Protein AF-A0A6J6PMR2-F1 (afdb_monomer)

Sequence (299 aa):
MRATLDLVSKADDPLLTWTEFPWPYLNFRRVSATRFIWKSFMLGQIYFGRTGPQYVLPKTWQWFAEDMREANPAAFLEETALPLTPDTPFADYVAANFDIAYAGPDYNIYLRHDQAAAVLFGDRGDPSTPSSAFGEATKWKVTAGGASLAIDSGTPVEDVLQLSTSLCTRISGTYLAQPGAAGSFLSFRFDNPATTTSHMRLNIVDSRAMSGSDTTVFESVPLSSAAADDAESEVTDLSPHNFAVVVGSVSAALVIDGEIRAAVRLDGESSVSLEVRNGGVVLSDLRIGPPPPNSGCGG

Radius of gyration: 21.26 Å; Cα contacts (8 Å, |Δi|>4): 708; chains: 1; bounding box: 51×33×66 Å

Solvent-accessible surface area (backbone atoms only — not comparable to full-atom values): 15829 Å² total; per-residue (Å²): 103,61,23,59,51,40,38,56,38,60,77,65,36,39,34,37,67,50,36,90,56,70,56,64,35,67,78,58,40,30,34,67,26,41,95,64,66,32,46,44,62,77,49,10,50,42,90,100,58,65,69,35,73,91,59,30,59,87,61,51,71,58,52,48,58,50,29,45,70,71,46,57,45,47,36,38,43,37,31,57,90,49,63,83,62,74,99,32,76,65,44,55,49,46,70,74,47,41,40,79,37,30,86,47,89,64,38,32,36,25,20,20,52,72,53,35,44,32,68,56,67,37,64,46,60,48,79,32,60,60,44,71,51,89,89,65,91,65,73,64,48,68,44,87,20,24,37,35,37,68,71,66,96,63,82,65,65,82,46,45,37,32,67,37,84,50,57,44,25,18,43,28,29,34,42,29,52,39,92,91,23,77,66,26,28,44,33,41,36,35,42,30,95,91,50,94,61,78,35,41,30,43,33,39,44,60,57,28,21,26,14,31,37,75,87,45,78,75,48,76,37,64,71,50,89,77,62,78,80,58,89,81,74,90,61,62,64,65,61,75,42,43,38,33,44,40,24,22,64,48,15,32,34,37,29,45,77,64,31,48,46,25,37,33,66,53,84,75,51,38,26,37,31,38,34,46,65,38,44,16,40,39,41,34,68,24,17,47,18,62,37,39,83,47,8,70,43,85,131

Secondary structure (DSSP, 8-state):
-HHHHTTT--TT-EEEEE-S-SHHHHHHT-EESSS--STHHHHTBPTTS-BSGGGSPTTHHHHHHHHHHHH--SEEEEETTSPPPSSSHHHHHHHHHEEEEEE-SSEEEEEEHHHHHHHHH----EE---EEPSSS--S-EEETTEEEE----S----EEEEEESSSSEEEEEEEEEPTT-TT-EEEEEEE-TT--S--EEEEEETTEEEEEESS-EEEEEESSGGGGS-TT------S-EEEEEEE-SSEEEEEETTE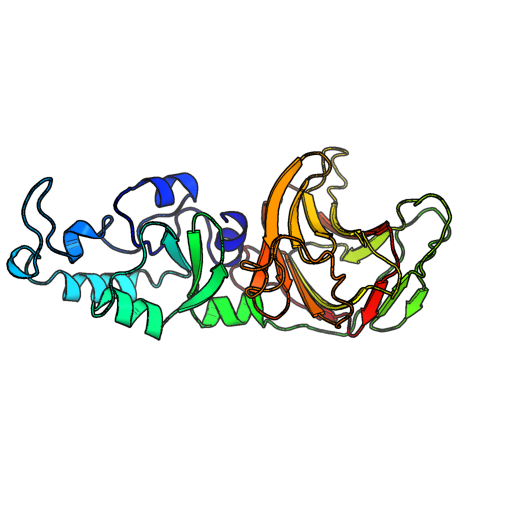EEEEEE-SS--EEEEEE-SS-EEEEEEEEEPPPTTSS---

pLDDT: mean 86.76, std 13.42, range [39.84, 98.5]

Mean predicted aligned error: 6.82 Å

Nearest PDB structures (foldseek):
  3d6e-assembly1_A  TM=6.086E-01  e=1.174E-06  Bacillus licheniformis
  5sv8-assembly1_A  TM=6.126E-01  e=4.859E-06  Vitis vinifera
  5dze-assembly1_A  TM=6.101E-01  e=2.011E-05  Vitis vinifera
  1u0a-assembly1_A  TM=5.807E-01  e=1.430E-05  Paenibacillus macerans
  1cpn-assembly1_A  TM=5.244E-01  e=2.903E-04  Paenibacillus macerans

Structure (mmCIF, N/CA/C/O backbone):
data_AF-A0A6J6PMR2-F1
#
_entry.id   AF-A0A6J6PMR2-F1
#
loop_
_atom_site.group_PDB
_atom_site.id
_atom_site.type_symbol
_atom_site.label_atom_id
_atom_site.label_alt_id
_atom_site.label_comp_id
_atom_site.label_asym_id
_atom_site.label_entity_id
_atom_site.label_seq_id
_atom_site.pdbx_PDB_ins_code
_atom_site.Cartn_x
_atom_site.Cartn_y
_atom_site.Cartn_z
_atom_site.occupancy
_atom_site.B_iso_or_equiv
_atom_site.auth_seq_id
_atom_site.auth_comp_id
_atom_site.auth_asym_id
_atom_site.auth_atom_id
_atom_site.pdbx_PDB_model_num
ATOM 1 N N . MET A 1 1 ? 1.054 7.623 3.025 1.00 86.62 1 MET A N 1
ATOM 2 C CA . MET A 1 1 ? -0.045 7.020 3.836 1.00 86.62 1 MET A CA 1
ATOM 3 C C . MET A 1 1 ? -1.376 6.809 3.105 1.00 86.62 1 MET A C 1
ATOM 5 O O . MET A 1 1 ? -1.718 5.664 2.855 1.00 86.62 1 MET A O 1
ATOM 9 N N . ARG A 1 2 ? -2.161 7.843 2.745 1.00 90.62 2 ARG A N 1
ATOM 10 C CA . ARG A 1 2 ? -3.502 7.633 2.138 1.00 90.62 2 ARG A CA 1
ATOM 11 C C . ARG A 1 2 ? -3.483 6.753 0.879 1.00 90.62 2 ARG A C 1
ATOM 13 O O . ARG A 1 2 ? -4.339 5.894 0.728 1.00 90.62 2 ARG A O 1
ATOM 20 N N . ALA A 1 3 ? -2.483 6.942 0.020 1.00 93.19 3 ALA A N 1
ATOM 21 C CA . ALA A 1 3 ? -2.276 6.121 -1.172 1.00 93.19 3 ALA A CA 1
ATOM 22 C C . ALA A 1 3 ? -2.178 4.615 -0.859 1.00 93.19 3 ALA A C 1
ATOM 24 O O . ALA A 1 3 ? -2.743 3.807 -1.588 1.00 93.19 3 ALA A O 1
ATOM 25 N N . THR A 1 4 ? -1.523 4.254 0.249 1.00 94.06 4 THR A N 1
ATOM 26 C CA . THR A 1 4 ? -1.419 2.873 0.737 1.00 94.06 4 THR A CA 1
ATOM 27 C C . THR A 1 4 ? -2.788 2.301 1.092 1.00 94.06 4 THR A C 1
ATOM 29 O O . THR A 1 4 ? -3.111 1.188 0.694 1.00 94.06 4 THR A O 1
ATOM 32 N N . LEU A 1 5 ? -3.620 3.070 1.801 1.00 94.88 5 LEU A N 1
ATOM 33 C CA . LEU A 1 5 ? -4.979 2.646 2.155 1.00 94.88 5 LEU A CA 1
ATOM 34 C C . LEU A 1 5 ? -5.868 2.496 0.914 1.00 94.88 5 LEU A C 1
ATOM 36 O O . LEU A 1 5 ? -6.682 1.575 0.855 1.00 94.88 5 LEU A O 1
ATOM 40 N N . ASP A 1 6 ? -5.700 3.380 -0.072 1.00 94.69 6 ASP A N 1
ATOM 41 C CA . ASP A 1 6 ? -6.460 3.370 -1.327 1.00 94.69 6 ASP A CA 1
ATOM 42 C C . ASP A 1 6 ? -6.155 2.124 -2.206 1.00 94.69 6 ASP A C 1
ATOM 44 O O . ASP A 1 6 ? -6.898 1.849 -3.141 1.00 94.69 6 ASP A O 1
ATOM 48 N N . LEU A 1 7 ? -5.113 1.329 -1.898 1.00 94.12 7 LEU A N 1
ATOM 49 C CA . LEU A 1 7 ? -4.825 0.052 -2.584 1.00 94.12 7 LEU A CA 1
ATOM 50 C C . LEU A 1 7 ? -5.682 -1.131 -2.113 1.00 94.12 7 LEU A C 1
ATOM 52 O O . LEU A 1 7 ? -5.758 -2.144 -2.807 1.00 94.12 7 LEU A O 1
ATOM 56 N N . VAL A 1 8 ? -6.272 -1.035 -0.921 1.00 94.81 8 VAL A N 1
ATOM 57 C CA . VAL A 1 8 ? -7.001 -2.142 -0.270 1.00 94.81 8 VAL A CA 1
ATOM 58 C C . VAL A 1 8 ? -8.431 -1.774 0.113 1.00 94.81 8 VAL A C 1
ATOM 60 O O . VAL A 1 8 ? -9.179 -2.614 0.607 1.00 94.81 8 VAL A O 1
ATOM 63 N N . SER A 1 9 ? -8.796 -0.503 -0.040 1.00 92.88 9 SER A N 1
ATOM 64 C CA . SER A 1 9 ? -10.070 0.055 0.404 1.00 92.88 9 SER A CA 1
ATOM 65 C C . SER A 1 9 ? -10.381 1.334 -0.362 1.00 92.88 9 SER A C 1
ATOM 67 O O . SER A 1 9 ? -9.476 2.019 -0.838 1.00 92.88 9 SER A O 1
ATOM 69 N N . LYS A 1 10 ? -11.657 1.698 -0.440 1.00 92.19 10 LYS A N 1
ATOM 70 C CA . LYS A 1 10 ? -12.124 2.948 -1.059 1.00 92.19 10 LYS A CA 1
ATOM 71 C C . LYS A 1 10 ? -12.525 3.977 -0.003 1.00 92.19 10 LYS A C 1
ATOM 73 O O . LYS A 1 10 ? -12.488 3.732 1.202 1.00 92.19 10 LYS A O 1
ATOM 78 N N . ALA A 1 11 ? -12.887 5.168 -0.475 1.00 91.12 11 ALA A N 1
ATOM 79 C CA . ALA A 1 11 ? -13.474 6.185 0.386 1.00 91.12 11 ALA A CA 1
ATOM 80 C C . ALA A 1 11 ? -14.711 5.631 1.107 1.00 91.12 11 ALA A C 1
ATOM 82 O O . ALA A 1 11 ? -15.485 4.879 0.517 1.00 91.12 11 ALA A O 1
ATOM 83 N N . ASP A 1 1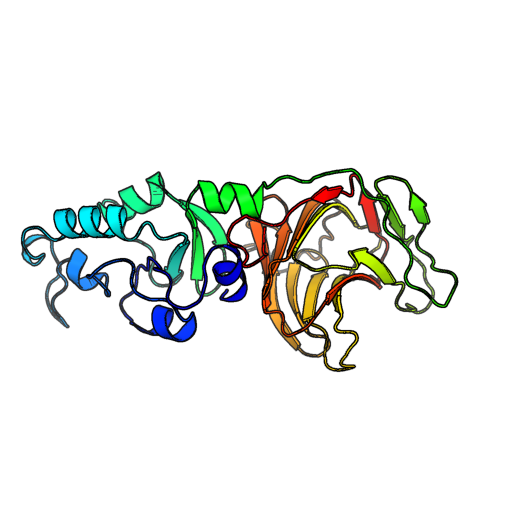2 ? -14.860 6.023 2.369 1.00 93.88 12 ASP A N 1
ATOM 84 C CA . ASP A 1 12 ? -15.953 5.626 3.263 1.00 93.88 12 ASP A CA 1
ATOM 85 C C . ASP A 1 12 ? -15.985 4.137 3.651 1.00 93.88 12 ASP A C 1
ATOM 87 O O . ASP A 1 12 ? -16.887 3.721 4.377 1.00 93.88 12 ASP A O 1
ATOM 91 N N . ASP A 1 13 ? -14.983 3.342 3.258 1.00 95.62 13 ASP A N 1
ATOM 92 C CA . ASP A 1 13 ? -14.818 1.993 3.800 1.00 95.62 13 ASP A CA 1
ATOM 93 C C . ASP A 1 13 ? -14.389 2.034 5.284 1.00 95.62 13 ASP A C 1
ATOM 95 O O . ASP A 1 13 ? -13.766 3.011 5.736 1.00 95.62 13 ASP A O 1
ATOM 99 N N . PRO A 1 14 ? -14.679 0.963 6.049 1.00 96.94 14 PRO A N 1
ATOM 100 C CA . PRO A 1 14 ? -14.255 0.836 7.437 1.00 96.94 14 PRO A CA 1
ATOM 101 C C . PRO A 1 14 ? -12.731 0.844 7.603 1.00 96.94 14 PRO A C 1
ATOM 103 O O . PRO A 1 14 ? -12.014 0.045 6.996 1.00 96.94 14 PRO A O 1
ATOM 106 N N . LEU A 1 15 ? -12.245 1.698 8.501 1.00 97.12 15 LEU A N 1
ATOM 107 C CA . LEU A 1 15 ? -10.868 1.721 8.987 1.00 97.12 15 LEU A CA 1
ATOM 108 C C . LEU A 1 15 ? -10.859 1.423 10.486 1.00 97.12 15 LEU A C 1
ATOM 110 O O . LEU A 1 15 ? -11.600 2.040 11.256 1.00 97.12 15 LEU A O 1
ATOM 114 N N . LEU A 1 16 ? -10.009 0.488 10.908 1.00 97.25 16 LEU A N 1
ATOM 115 C CA . LEU A 1 16 ? -9.716 0.298 12.322 1.00 97.25 16 LEU A CA 1
ATOM 116 C C . LEU A 1 16 ? -8.609 1.272 12.729 1.00 97.25 16 LEU A C 1
ATOM 118 O O . LEU A 1 16 ? -7.610 1.405 12.028 1.00 97.25 16 LEU A O 1
ATOM 122 N N . THR A 1 17 ? -8.756 1.949 13.864 1.00 95.25 17 THR A N 1
ATOM 123 C CA . THR A 1 17 ? -7.729 2.872 14.367 1.00 95.25 17 THR A CA 1
ATOM 124 C C . THR A 1 17 ? -7.572 2.732 15.869 1.00 95.25 17 THR A C 1
ATOM 126 O O . THR A 1 17 ? -8.571 2.557 16.568 1.00 95.25 17 THR A O 1
ATOM 129 N N . TRP A 1 18 ? -6.359 2.927 16.374 1.00 93.69 18 TRP A N 1
ATOM 130 C CA . TRP A 1 18 ? -6.100 3.090 17.802 1.00 93.69 18 TRP A CA 1
ATOM 131 C C . TRP A 1 18 ? -5.705 4.542 18.067 1.00 93.69 18 TRP A C 1
ATOM 133 O O . TRP A 1 18 ? -4.575 4.943 17.814 1.00 93.69 18 TRP A O 1
ATOM 143 N N . THR A 1 19 ? -6.662 5.364 18.499 1.00 89.44 19 THR A N 1
ATOM 144 C CA . THR A 1 19 ? -6.479 6.823 18.564 1.00 89.44 19 THR A CA 1
ATOM 145 C C . THR A 1 19 ? -7.320 7.465 19.670 1.00 89.44 19 THR A C 1
ATOM 147 O O . THR A 1 19 ? -8.300 6.882 20.136 1.00 89.44 19 THR A O 1
ATOM 150 N N . GLU A 1 20 ? -6.940 8.677 20.081 1.00 88.56 20 GLU A N 1
ATOM 151 C CA . GLU A 1 20 ? -7.751 9.582 20.919 1.00 88.56 20 GLU A CA 1
ATOM 152 C C . GLU A 1 20 ? -8.408 10.703 20.095 1.00 88.56 20 GLU A C 1
ATOM 154 O O . GLU A 1 20 ? -9.095 11.565 20.642 1.00 88.56 20 GLU A O 1
ATOM 159 N N . PHE A 1 21 ? -8.195 10.724 18.776 1.00 88.56 21 PHE A N 1
ATOM 160 C CA . PHE A 1 21 ? -8.636 11.811 17.911 1.00 88.56 21 PHE A CA 1
ATOM 161 C C . PHE A 1 21 ? -9.449 11.286 16.726 1.00 88.56 21 PHE A C 1
ATOM 163 O O . PHE A 1 21 ? -9.109 10.261 16.147 1.00 88.56 21 PHE A O 1
ATOM 170 N N . PRO A 1 22 ? -10.501 11.997 16.285 1.00 86.69 22 PRO A N 1
ATOM 171 C CA . PRO A 1 22 ? -11.289 11.574 15.127 1.00 86.69 22 PRO A CA 1
ATOM 172 C C . PRO A 1 22 ? -10.615 11.901 13.780 1.00 86.69 22 PRO A C 1
ATOM 174 O O . PRO A 1 22 ? -11.101 11.480 12.731 1.00 86.69 22 PRO A O 1
ATOM 177 N N . TRP A 1 23 ? -9.519 12.668 13.784 1.00 89.75 23 TRP A N 1
ATOM 178 C CA . TRP A 1 23 ? -8.871 13.186 12.574 1.00 89.75 23 TRP A CA 1
ATOM 179 C C . TRP A 1 23 ? -8.423 12.123 11.568 1.00 89.75 23 TRP A C 1
ATOM 181 O O . TRP A 1 23 ? -8.587 12.394 10.379 1.00 89.75 23 TRP A O 1
ATOM 191 N N . PRO A 1 24 ? -7.927 10.930 11.961 1.00 90.88 24 PRO A N 1
ATOM 192 C CA . PRO A 1 24 ? -7.551 9.905 10.991 1.00 90.88 24 PRO A CA 1
ATOM 193 C C . PRO A 1 24 ? -8.682 9.563 10.011 1.00 90.88 24 PRO A C 1
ATOM 195 O O . PRO A 1 24 ? -8.459 9.517 8.803 1.00 90.88 24 PRO A O 1
ATOM 198 N N . TYR A 1 25 ? -9.920 9.437 10.491 1.00 92.31 25 TYR A N 1
ATOM 199 C CA . TYR A 1 25 ? -11.081 9.152 9.642 1.00 92.31 25 TYR A CA 1
ATOM 200 C C . TYR A 1 25 ? -11.329 10.248 8.599 1.00 92.31 25 TYR A C 1
ATOM 202 O O . TYR A 1 25 ? -11.552 9.965 7.422 1.00 92.31 25 TYR A O 1
ATOM 210 N N . LEU A 1 26 ? -11.216 11.513 9.007 1.00 91.06 26 LEU A N 1
ATOM 211 C CA . LEU A 1 26 ? -11.418 12.662 8.123 1.00 91.06 26 LEU A CA 1
ATOM 212 C C . LEU A 1 26 ? -10.261 12.822 7.126 1.00 91.06 26 LEU A C 1
ATOM 214 O O . LEU A 1 26 ? -10.488 12.978 5.925 1.00 91.06 26 LEU A O 1
ATOM 218 N N . ASN A 1 27 ? -9.022 12.728 7.611 1.00 91.62 27 ASN A N 1
ATOM 219 C CA . ASN A 1 27 ? -7.807 12.909 6.818 1.00 91.62 27 ASN A CA 1
ATOM 220 C C . ASN A 1 27 ? -7.665 11.822 5.747 1.00 91.62 27 ASN A C 1
ATOM 222 O O . ASN A 1 27 ? -7.293 12.103 4.602 1.00 91.62 27 ASN A O 1
ATOM 226 N N . PHE A 1 28 ? -8.008 10.582 6.099 1.00 92.50 28 PHE A N 1
ATOM 227 C CA . PHE A 1 28 ? -7.888 9.434 5.207 1.00 92.50 28 PHE A CA 1
ATOM 228 C C . PHE A 1 28 ? -9.191 9.084 4.484 1.00 92.50 28 PHE A C 1
ATOM 230 O O . PHE A 1 28 ? -9.186 8.184 3.650 1.00 92.50 28 PHE A O 1
ATOM 237 N N . ARG A 1 29 ? -10.279 9.835 4.716 1.00 94.25 29 ARG A N 1
ATOM 238 C CA . ARG A 1 29 ? -11.615 9.603 4.136 1.00 94.25 29 ARG A CA 1
ATOM 239 C C . ARG A 1 29 ? -12.089 8.165 4.345 1.00 94.25 29 ARG A C 1
ATOM 241 O O . ARG A 1 29 ? -12.301 7.420 3.386 1.00 94.25 29 ARG A O 1
ATOM 248 N N . ARG A 1 30 ? -12.177 7.774 5.610 1.00 95.44 30 ARG A N 1
ATOM 249 C CA . ARG A 1 30 ? -12.651 6.463 6.060 1.00 95.44 30 ARG A CA 1
ATOM 250 C C . ARG A 1 30 ? -13.700 6.638 7.147 1.00 95.44 30 ARG A C 1
ATOM 252 O O . ARG A 1 30 ? -13.744 7.680 7.798 1.00 95.44 30 ARG A O 1
ATOM 259 N N . VAL A 1 31 ? -14.512 5.609 7.362 1.00 95.62 31 VAL A N 1
ATOM 260 C CA . VAL A 1 31 ? -15.431 5.541 8.507 1.00 95.62 31 VAL A CA 1
ATOM 261 C C . VAL A 1 31 ? -14.861 4.622 9.578 1.00 95.62 31 VAL A C 1
ATOM 263 O O . VAL A 1 31 ? -13.997 3.791 9.297 1.00 95.62 31 VAL A O 1
ATOM 266 N N . SER A 1 32 ? -15.322 4.765 10.818 1.00 95.94 32 SER A N 1
ATOM 267 C CA . SER A 1 32 ? -14.862 3.873 11.878 1.00 95.94 32 SER A CA 1
ATOM 268 C C . SER A 1 32 ? -15.396 2.462 11.685 1.00 95.94 32 SER A C 1
ATOM 270 O O . SER A 1 32 ? -16.589 2.268 11.465 1.00 95.94 32 SER A O 1
ATOM 272 N N . ALA A 1 33 ? -14.505 1.478 11.803 1.00 97.19 33 ALA A N 1
ATOM 273 C CA . ALA A 1 33 ? -14.872 0.066 11.799 1.00 97.19 33 ALA A CA 1
ATOM 274 C C . ALA A 1 33 ? -15.592 -0.382 13.078 1.00 97.19 33 ALA A C 1
ATOM 276 O O . ALA A 1 33 ? -16.089 -1.501 13.141 1.00 97.19 33 ALA A O 1
ATOM 277 N N . THR A 1 34 ? -15.643 0.463 14.107 1.00 95.62 34 THR A N 1
ATOM 278 C CA . THR A 1 34 ? -16.330 0.167 15.362 1.00 95.62 34 THR A CA 1
ATOM 279 C C . THR A 1 34 ? -17.048 1.398 15.889 1.00 95.62 34 THR A C 1
ATOM 281 O O . THR A 1 34 ? -16.689 2.537 15.602 1.00 95.62 34 THR A O 1
ATOM 284 N N . ARG A 1 35 ? -18.056 1.189 16.733 1.00 94.25 35 ARG A N 1
ATOM 285 C CA . ARG A 1 35 ? -18.679 2.276 17.496 1.00 94.25 35 ARG A CA 1
ATOM 286 C C . ARG A 1 35 ? -17.707 2.979 18.458 1.00 94.25 35 ARG A C 1
ATOM 288 O O . ARG A 1 35 ? -17.990 4.091 18.898 1.00 94.25 35 ARG A O 1
ATOM 295 N N . PHE A 1 36 ? -16.579 2.353 18.804 1.00 93.50 36 PHE A N 1
ATOM 296 C CA . PHE A 1 36 ? -15.569 2.910 19.709 1.00 93.50 36 PHE A CA 1
ATOM 297 C C . PHE A 1 36 ? -14.526 3.731 18.948 1.00 93.50 36 PHE A C 1
ATOM 299 O O . PHE A 1 36 ? -13.388 3.312 18.764 1.00 93.50 36 PHE A O 1
ATOM 306 N N . ILE A 1 37 ? -14.913 4.934 18.524 1.00 89.81 37 ILE A N 1
ATOM 307 C CA . ILE A 1 37 ? -14.047 5.820 17.727 1.00 89.81 37 ILE A CA 1
ATOM 308 C C . ILE A 1 37 ? -12.787 6.306 18.468 1.00 89.81 37 ILE A C 1
ATOM 310 O O . ILE A 1 37 ? -11.856 6.782 17.822 1.00 89.81 37 ILE A O 1
ATOM 314 N N . TRP A 1 38 ? -12.761 6.188 19.801 1.00 89.69 38 TRP A N 1
ATOM 315 C CA . TRP A 1 38 ? -11.627 6.534 20.661 1.00 89.69 38 TRP A CA 1
ATOM 316 C C . TRP A 1 38 ? -11.258 5.369 21.576 1.00 89.69 38 TRP A C 1
ATOM 318 O O . TRP A 1 38 ? -12.131 4.744 22.190 1.00 89.69 38 TRP A O 1
ATOM 328 N N . LYS A 1 39 ? -9.954 5.122 21.734 1.00 90.50 39 LYS A N 1
ATOM 329 C CA . LYS A 1 39 ? -9.440 4.039 22.586 1.00 90.50 39 LYS A CA 1
ATOM 330 C C . LYS A 1 39 ? -9.826 4.208 24.059 1.00 90.50 39 LYS A C 1
ATOM 332 O O . LYS A 1 39 ? -9.990 3.219 24.774 1.00 90.50 39 LYS A O 1
ATOM 337 N N . SER A 1 40 ? -10.037 5.442 24.514 1.00 90.19 40 SER A N 1
ATOM 338 C CA . SER A 1 40 ? -10.460 5.774 25.879 1.00 90.19 40 SER A CA 1
ATOM 339 C C . SER A 1 40 ? -11.751 5.064 26.309 1.00 90.19 40 SER A C 1
ATOM 341 O O . SER A 1 40 ? -11.845 4.642 27.465 1.00 90.19 40 SER A O 1
ATOM 343 N N . PHE A 1 41 ? -12.701 4.822 25.394 1.00 90.25 41 PHE A N 1
ATOM 344 C CA . PHE A 1 41 ? -13.912 4.035 25.684 1.00 90.25 41 PHE A CA 1
ATOM 345 C C . PHE A 1 41 ? -13.607 2.574 26.026 1.00 90.25 41 PHE A C 1
ATOM 347 O O . PHE A 1 41 ? -14.307 1.954 26.829 1.00 90.25 41 PHE A O 1
ATOM 354 N N . MET A 1 42 ? -12.559 2.028 25.415 1.00 92.50 42 MET A N 1
ATOM 355 C CA . MET A 1 42 ? -12.154 0.633 25.561 1.00 92.50 42 MET A CA 1
ATOM 356 C C . MET A 1 42 ? -11.224 0.430 26.760 1.00 92.50 42 MET A C 1
ATOM 358 O O . MET A 1 42 ? -11.223 -0.637 27.367 1.00 92.50 42 MET A O 1
ATOM 362 N N . LEU A 1 43 ? -10.487 1.474 27.149 1.00 91.94 43 LEU A N 1
ATOM 363 C CA . LEU A 1 43 ? -9.595 1.475 28.311 1.00 91.94 43 LEU A CA 1
ATOM 364 C C . LEU A 1 43 ? -10.258 1.981 29.607 1.00 91.94 43 LEU A C 1
ATOM 366 O O . LEU A 1 43 ? -9.654 1.898 30.677 1.00 91.94 43 LEU A O 1
ATOM 370 N N . GLY A 1 44 ? -11.478 2.522 29.531 1.00 92.00 44 GLY A N 1
ATOM 371 C CA . GLY A 1 44 ? -12.172 3.082 30.693 1.00 92.00 44 GLY A CA 1
ATOM 372 C C . GLY A 1 44 ? -11.469 4.333 31.218 1.00 92.00 44 GLY A C 1
ATOM 373 O O . GLY A 1 44 ? -11.244 4.471 32.420 1.00 92.00 44 GLY A O 1
ATOM 374 N N . GLN A 1 45 ? -11.052 5.220 30.315 1.00 91.06 45 GLN A N 1
ATOM 375 C CA . GLN A 1 45 ? -10.435 6.489 30.689 1.00 91.06 45 GLN A CA 1
ATOM 376 C C . GLN A 1 45 ? -11.514 7.536 30.959 1.00 91.06 45 GLN A C 1
ATOM 378 O O . GLN A 1 45 ? -12.339 7.839 30.098 1.00 91.06 45 GLN A O 1
ATOM 383 N N . ILE A 1 46 ? -11.495 8.121 32.155 1.00 86.19 46 ILE A N 1
ATOM 384 C CA . ILE A 1 46 ? -12.312 9.292 32.476 1.00 86.19 46 ILE A CA 1
ATOM 385 C C . ILE A 1 46 ? -11.544 10.538 32.032 1.00 86.19 46 ILE A C 1
ATOM 387 O O . ILE A 1 46 ? -10.364 10.680 32.351 1.00 86.19 46 ILE A O 1
ATOM 391 N N . TYR A 1 47 ? -12.209 11.464 31.338 1.00 79.88 47 TYR A N 1
ATOM 392 C CA . TYR A 1 47 ? -11.600 12.728 30.917 1.00 79.88 47 TYR A CA 1
ATOM 393 C C . TYR A 1 47 ? -11.005 13.488 32.118 1.00 79.88 47 TYR A C 1
ATOM 395 O O . TYR A 1 47 ? -11.721 13.790 33.073 1.00 79.88 47 TYR A O 1
ATOM 403 N N . PHE A 1 48 ? -9.689 13.744 32.085 1.00 80.25 48 PHE A N 1
ATOM 404 C CA . PHE A 1 48 ? -8.884 14.276 33.204 1.00 80.25 48 PHE A CA 1
ATOM 405 C C . PHE A 1 48 ? -9.006 13.509 34.538 1.00 80.25 48 PHE A C 1
ATOM 407 O O . PHE A 1 48 ? -8.710 14.048 35.605 1.00 80.25 48 PHE A O 1
ATOM 414 N N . GLY A 1 49 ? -9.452 12.256 34.498 1.00 87.75 49 GLY A N 1
ATOM 415 C CA . GLY A 1 49 ? -9.765 11.454 35.671 1.00 87.75 49 GLY A CA 1
ATOM 416 C C . GLY A 1 49 ? -8.930 10.183 35.779 1.00 87.75 49 GLY A C 1
ATOM 417 O O . GLY A 1 49 ? -7.795 10.094 35.317 1.00 87.75 49 GLY A O 1
ATOM 418 N N . ARG A 1 50 ? -9.506 9.188 36.459 1.00 89.44 50 ARG A N 1
ATOM 419 C CA . ARG A 1 50 ? -8.897 7.865 36.619 1.00 89.44 50 ARG A CA 1
ATOM 420 C C . ARG A 1 50 ? -9.120 7.015 35.368 1.00 89.44 50 ARG A C 1
ATOM 422 O O . ARG A 1 50 ? -10.123 7.170 34.678 1.00 89.44 50 ARG A O 1
ATOM 429 N N . THR A 1 51 ? -8.220 6.062 35.169 1.00 90.25 51 THR A N 1
ATOM 430 C CA . THR A 1 51 ? -8.296 5.037 34.124 1.00 90.25 51 THR A CA 1
ATOM 431 C C . THR A 1 51 ? -8.361 3.664 34.772 1.00 90.25 51 THR A C 1
ATOM 433 O O . THR A 1 51 ? -7.723 3.441 35.804 1.00 90.25 51 THR A O 1
ATOM 436 N N . GLY A 1 52 ? -9.130 2.746 34.193 1.00 89.12 52 GLY A N 1
ATOM 437 C CA . GLY A 1 52 ? -9.149 1.360 34.642 1.00 89.12 52 GLY A CA 1
ATOM 438 C C . GLY A 1 52 ? -10.345 0.559 34.129 1.00 89.12 52 GLY A C 1
ATOM 439 O O . GLY A 1 52 ? -11.370 1.136 33.756 1.00 89.12 52 GLY A O 1
ATOM 440 N N . PRO A 1 53 ? -10.249 -0.782 34.165 1.00 90.25 53 PRO A N 1
ATOM 441 C CA . PRO A 1 53 ? -11.267 -1.682 33.623 1.00 90.25 53 PRO A CA 1
ATOM 442 C C . PRO A 1 53 ? -12.638 -1.521 34.290 1.00 90.25 53 PRO A C 1
ATOM 444 O O . PRO A 1 53 ? -13.660 -1.754 33.656 1.00 90.25 53 PRO A O 1
ATOM 447 N N . GLN A 1 54 ? -12.688 -1.065 35.545 1.00 93.12 54 GLN A N 1
ATOM 448 C CA . GLN A 1 54 ? -13.935 -0.785 36.260 1.00 93.12 54 GLN A CA 1
ATOM 449 C C . GLN A 1 54 ? -14.760 0.363 35.655 1.00 93.12 54 GLN A C 1
ATOM 451 O O . GLN A 1 54 ? -15.933 0.504 35.991 1.00 93.12 54 GLN A O 1
ATOM 456 N N . TYR A 1 55 ? -14.156 1.193 34.798 1.00 93.50 55 TYR A N 1
ATOM 457 C CA . TYR A 1 55 ? -14.835 2.285 34.098 1.00 93.50 55 TYR A CA 1
ATOM 458 C C . TYR A 1 55 ? -15.177 1.933 32.643 1.00 93.50 55 TYR A C 1
ATOM 460 O O . TYR A 1 55 ? -15.762 2.754 31.938 1.00 93.50 55 TYR A O 1
ATOM 468 N N . VAL A 1 56 ? -14.828 0.730 32.179 1.00 93.19 56 VAL A N 1
ATOM 469 C CA . VAL A 1 56 ? -15.243 0.234 30.864 1.00 93.19 56 VAL A CA 1
ATOM 470 C C . VAL A 1 56 ? -16.711 -0.173 30.946 1.00 93.19 56 VAL A C 1
ATOM 472 O O . VAL A 1 56 ? -17.114 -0.906 31.852 1.00 93.19 56 VAL A O 1
ATOM 475 N N . LEU A 1 57 ? -17.526 0.297 29.998 1.00 92.56 57 LEU A N 1
ATOM 476 C CA . LEU A 1 57 ? -18.938 -0.074 29.958 1.00 92.56 57 LEU A CA 1
ATOM 477 C C . LEU A 1 57 ? -19.100 -1.602 29.832 1.00 92.56 57 LEU A C 1
ATOM 479 O O . LEU A 1 57 ? -18.342 -2.259 29.108 1.00 92.56 57 LEU A O 1
ATOM 483 N N . PRO A 1 58 ? -20.101 -2.202 30.503 1.00 94.94 58 PRO A N 1
ATOM 484 C CA . PRO A 1 58 ? -20.401 -3.612 30.314 1.00 94.94 58 PRO A CA 1
ATOM 485 C C . PRO A 1 58 ? -20.611 -3.930 28.830 1.00 94.94 58 PRO A C 1
ATOM 487 O O . PRO A 1 58 ? -21.264 -3.169 28.120 1.00 94.94 58 PRO A O 1
ATOM 490 N N . LYS A 1 59 ? -20.102 -5.085 28.384 1.00 96.00 59 LYS A N 1
ATOM 491 C CA . LYS A 1 59 ? -20.183 -5.584 26.997 1.00 96.00 59 LYS A CA 1
ATOM 492 C C . LYS A 1 59 ? -19.355 -4.832 25.946 1.00 96.00 59 LYS A C 1
ATOM 494 O O . LYS A 1 59 ? -19.408 -5.243 24.793 1.00 96.00 59 LYS A O 1
ATOM 499 N N . THR A 1 60 ? -18.531 -3.838 26.297 1.00 95.81 60 THR A N 1
ATOM 500 C CA . THR A 1 60 ? -17.657 -3.136 25.328 1.00 95.81 60 THR A CA 1
ATOM 501 C C . THR A 1 60 ? -16.870 -4.095 24.430 1.00 95.81 60 THR A C 1
ATOM 503 O O . THR A 1 60 ? -16.944 -4.001 23.210 1.00 95.81 60 THR A O 1
ATOM 506 N N . TRP A 1 61 ? -16.184 -5.078 25.016 1.00 95.31 61 TRP A N 1
ATOM 507 C CA . TRP A 1 61 ? -15.383 -6.044 24.256 1.00 95.31 61 TRP A CA 1
ATOM 508 C C . TRP A 1 61 ? -16.220 -7.012 23.413 1.00 95.31 61 TRP A C 1
ATOM 510 O O . TRP A 1 61 ? -15.797 -7.407 22.331 1.00 95.31 61 TRP A O 1
ATOM 520 N N . GLN A 1 62 ? -17.429 -7.351 23.872 1.00 96.81 62 GLN A N 1
ATOM 521 C CA . GLN A 1 62 ? -18.377 -8.136 23.082 1.00 96.81 62 GLN A CA 1
ATOM 522 C C . GLN A 1 62 ? -18.819 -7.348 21.841 1.00 96.81 62 GLN A C 1
ATOM 524 O O . GLN A 1 62 ? -18.778 -7.880 20.736 1.00 96.81 62 GLN A O 1
ATOM 529 N N . TRP A 1 63 ? -19.202 -6.081 22.016 1.00 97.69 63 TRP A N 1
ATOM 530 C CA . TRP A 1 63 ? -19.601 -5.211 20.909 1.00 97.69 63 TRP A CA 1
ATOM 531 C C . TRP A 1 63 ? -18.452 -4.940 19.946 1.00 97.69 63 TRP A C 1
ATOM 533 O O . TRP A 1 63 ? -18.674 -4.925 18.745 1.00 97.69 63 TRP A O 1
ATOM 543 N N . PHE A 1 64 ? -17.222 -4.803 20.441 1.00 97.25 64 PHE A N 1
ATOM 544 C CA . PHE A 1 64 ? -16.047 -4.690 19.579 1.00 97.25 64 PHE A CA 1
ATOM 545 C C . PHE A 1 64 ? -15.894 -5.927 18.684 1.00 97.25 64 PHE A C 1
ATOM 547 O O . PHE A 1 64 ? -15.751 -5.798 17.473 1.00 97.25 64 PHE A O 1
ATOM 554 N N . ALA A 1 65 ? -15.998 -7.130 19.253 1.00 97.31 65 ALA A N 1
ATOM 555 C CA . ALA A 1 65 ? -15.920 -8.370 18.482 1.00 97.31 65 ALA A CA 1
ATOM 556 C C . ALA A 1 65 ? -17.108 -8.566 17.514 1.00 97.31 65 ALA A C 1
ATOM 558 O O . ALA A 1 65 ? -16.976 -9.250 16.499 1.00 97.31 65 ALA A O 1
ATOM 559 N N . GLU A 1 66 ? -18.287 -8.019 17.821 1.00 98.06 66 GLU A N 1
ATOM 560 C CA . GLU A 1 66 ? -19.425 -7.947 16.893 1.00 98.06 66 GLU A CA 1
ATOM 561 C C . GLU A 1 66 ? -19.128 -6.993 15.730 1.00 98.06 66 GLU A C 1
ATOM 563 O O . GLU A 1 66 ? -19.190 -7.421 14.579 1.00 98.06 66 GLU A O 1
ATOM 568 N N . ASP A 1 67 ? -18.707 -5.763 16.034 1.00 98.31 67 ASP A N 1
ATOM 569 C CA . ASP A 1 67 ? -18.361 -4.740 15.046 1.00 98.31 67 ASP A CA 1
ATOM 570 C C . ASP A 1 67 ? -17.244 -5.228 14.104 1.00 98.31 67 ASP A C 1
ATOM 572 O O . ASP A 1 67 ? -17.347 -5.061 12.895 1.00 98.31 67 ASP A O 1
ATOM 576 N N . MET A 1 68 ? -16.201 -5.898 14.614 1.00 97.75 68 MET A N 1
ATOM 577 C CA . MET A 1 68 ? -15.107 -6.425 13.783 1.00 97.75 68 MET A CA 1
ATOM 578 C C . MET A 1 68 ? -15.551 -7.523 12.814 1.00 97.75 68 MET A C 1
ATOM 580 O O . MET A 1 68 ? -15.092 -7.553 11.672 1.00 97.75 68 MET A O 1
ATOM 584 N N . ARG A 1 69 ? -16.469 -8.403 13.236 1.00 96.81 69 ARG A N 1
ATOM 585 C CA . ARG A 1 69 ? -17.033 -9.438 12.353 1.00 96.81 69 ARG A CA 1
ATOM 586 C C . ARG A 1 69 ? -17.912 -8.846 11.257 1.00 96.81 69 ARG A C 1
ATOM 588 O O . ARG A 1 69 ? -17.971 -9.413 10.172 1.00 96.81 69 ARG A O 1
ATOM 595 N N . GLU A 1 70 ? -18.607 -7.752 11.551 1.00 96.94 70 GLU A N 1
ATOM 596 C CA . GLU A 1 70 ? -19.495 -7.083 10.601 1.00 96.94 70 GLU A CA 1
ATOM 597 C C . GLU A 1 70 ? -18.724 -6.171 9.640 1.00 96.94 70 GLU A C 1
ATOM 599 O O . GLU A 1 70 ? -18.870 -6.286 8.426 1.00 96.94 70 GLU A O 1
ATOM 604 N N . ALA A 1 71 ? -17.877 -5.291 10.175 1.00 97.12 71 ALA A N 1
ATOM 605 C CA . ALA A 1 71 ? -17.152 -4.294 9.400 1.00 97.12 71 ALA A CA 1
ATOM 606 C C . ALA A 1 71 ? -15.991 -4.890 8.596 1.00 97.12 71 ALA A C 1
ATOM 608 O O . ALA A 1 71 ? -15.670 -4.362 7.534 1.00 97.12 71 ALA A O 1
ATOM 609 N N . ASN A 1 72 ? -15.356 -5.955 9.106 1.00 96.25 72 ASN A N 1
ATOM 610 C CA . ASN A 1 72 ? -14.214 -6.640 8.494 1.00 96.25 72 ASN A CA 1
ATOM 611 C C . ASN A 1 72 ? -13.206 -5.664 7.835 1.00 96.25 72 ASN A C 1
ATOM 613 O O . ASN A 1 72 ? -13.023 -5.694 6.611 1.00 96.25 72 ASN A O 1
ATOM 617 N N . PRO A 1 73 ? -12.582 -4.754 8.610 1.00 97.25 73 PRO A N 1
ATOM 618 C CA . PRO A 1 73 ? -11.744 -3.699 8.051 1.00 97.25 73 PRO A CA 1
ATOM 619 C C . PRO A 1 73 ? -10.532 -4.276 7.312 1.00 97.25 73 PRO A C 1
ATOM 621 O O . PRO A 1 73 ? -9.911 -5.242 7.757 1.00 97.25 73 PRO A O 1
ATOM 624 N N . ALA A 1 74 ? -10.192 -3.671 6.173 1.00 97.38 74 ALA A N 1
ATOM 625 C CA . ALA A 1 74 ? -9.042 -4.073 5.360 1.00 97.38 74 ALA A CA 1
ATOM 626 C C . ALA A 1 74 ? -7.704 -3.595 5.947 1.00 97.38 74 ALA A C 1
ATOM 628 O O . ALA A 1 74 ? -6.658 -4.181 5.668 1.00 97.38 74 ALA A O 1
ATOM 629 N N . ALA A 1 75 ? -7.742 -2.530 6.751 1.00 97.38 75 ALA A N 1
ATOM 630 C CA . ALA A 1 75 ? -6.563 -1.900 7.317 1.00 97.38 75 ALA A CA 1
ATOM 631 C C . ALA A 1 75 ? -6.785 -1.468 8.770 1.00 97.38 75 ALA A C 1
ATOM 633 O O . ALA A 1 75 ? -7.895 -1.098 9.174 1.00 97.38 75 ALA A O 1
ATOM 634 N N . PHE A 1 76 ? -5.689 -1.478 9.518 1.00 97.44 76 PHE A N 1
ATOM 635 C CA . PHE A 1 76 ? -5.555 -0.898 10.841 1.00 97.44 76 PHE A CA 1
ATOM 636 C C . PHE A 1 76 ? -4.487 0.199 10.802 1.00 97.44 76 PHE A C 1
ATOM 638 O O . PHE A 1 76 ? -3.410 0.019 10.233 1.00 97.44 76 PHE A O 1
ATOM 645 N N . LEU A 1 77 ? -4.807 1.346 11.393 1.00 95.75 77 LEU A N 1
ATOM 646 C CA . LEU A 1 77 ? -3.898 2.472 11.527 1.00 95.75 77 LEU A CA 1
ATOM 647 C C . LEU A 1 77 ? -3.511 2.662 12.997 1.00 95.75 77 LEU A C 1
ATOM 649 O O . LEU A 1 77 ? -4.367 2.923 13.851 1.00 95.75 77 LEU A O 1
ATOM 653 N N . GLU A 1 78 ? -2.215 2.579 13.264 1.00 94.25 78 GLU A N 1
ATOM 654 C CA . GLU A 1 78 ? -1.614 2.848 14.566 1.00 94.25 78 GLU A CA 1
ATOM 655 C C . GLU A 1 78 ? -0.800 4.135 14.480 1.00 94.25 78 GLU A C 1
ATOM 657 O O . GLU A 1 78 ? 0.037 4.283 13.594 1.00 94.25 78 GLU A O 1
ATOM 662 N N . GLU A 1 79 ? -1.041 5.073 15.388 1.00 92.12 79 GLU A N 1
ATOM 663 C CA . GLU A 1 79 ? -0.210 6.267 15.514 1.00 92.12 79 GLU A CA 1
ATOM 664 C C . GLU A 1 79 ? 1.082 5.909 16.251 1.00 92.12 79 GLU A C 1
ATOM 666 O O . GLU A 1 79 ? 1.035 5.392 17.368 1.00 92.12 79 GLU A O 1
ATOM 671 N N . THR A 1 80 ? 2.237 6.212 15.658 1.00 90.75 80 THR A N 1
ATOM 672 C CA . THR A 1 80 ? 3.553 5.841 16.204 1.00 90.75 80 THR A CA 1
ATOM 673 C C . THR A 1 80 ? 3.772 6.429 17.603 1.00 90.75 80 THR A C 1
ATOM 675 O O . THR A 1 80 ? 4.349 5.788 18.479 1.00 90.75 80 THR A O 1
ATOM 678 N N . ALA A 1 81 ? 3.250 7.636 17.851 1.00 90.19 81 ALA A N 1
ATOM 679 C CA . ALA A 1 81 ? 3.321 8.306 19.150 1.00 90.19 81 ALA A CA 1
ATOM 680 C C . ALA A 1 81 ? 2.336 7.750 20.200 1.00 90.19 81 ALA A C 1
ATOM 682 O O . ALA A 1 81 ? 2.487 8.021 21.394 1.00 90.19 81 ALA A O 1
ATOM 683 N N . LEU A 1 82 ? 1.322 6.988 19.781 1.00 88.12 82 LEU A N 1
ATOM 684 C CA . LEU A 1 82 ? 0.290 6.412 20.644 1.00 88.12 82 LEU A CA 1
ATOM 685 C C . LEU A 1 82 ? 0.143 4.912 20.363 1.00 88.12 82 LEU A C 1
ATOM 687 O O . LEU A 1 82 ? -0.922 4.485 19.908 1.00 88.12 82 LEU A O 1
ATOM 691 N N . PRO A 1 83 ? 1.169 4.107 20.685 1.00 90.88 83 PRO A N 1
ATOM 692 C CA . PRO A 1 83 ? 1.168 2.692 20.362 1.00 90.88 83 PRO A CA 1
ATOM 693 C C . PRO A 1 83 ? -0.001 1.954 21.015 1.00 90.88 83 PRO A C 1
ATOM 695 O O . PRO A 1 83 ? -0.573 2.363 22.045 1.00 90.88 83 PRO A O 1
ATOM 698 N N . LEU A 1 84 ? -0.353 0.836 20.391 1.00 92.94 84 LEU A N 1
ATOM 699 C CA . LEU A 1 84 ? -1.351 -0.088 20.886 1.00 92.94 84 LEU A CA 1
ATOM 700 C C . LEU A 1 84 ? -1.025 -0.534 22.319 1.00 92.94 84 LEU A C 1
ATOM 702 O O . LEU A 1 84 ? 0.113 -0.853 22.657 1.00 92.94 84 LEU A O 1
ATOM 706 N N . THR A 1 85 ? -2.034 -0.537 23.194 1.00 91.62 85 THR A N 1
ATOM 707 C CA . THR A 1 85 ? -1.848 -1.010 24.571 1.00 91.62 85 THR A CA 1
ATOM 708 C C . THR A 1 85 ? -1.830 -2.542 24.588 1.00 91.62 85 THR A C 1
ATOM 710 O O . THR A 1 85 ? -2.833 -3.143 24.182 1.00 91.62 85 THR A O 1
ATOM 713 N N . PRO A 1 86 ? -0.730 -3.171 25.049 1.00 92.38 86 PRO A N 1
ATOM 714 C CA . PRO A 1 86 ? -0.617 -4.625 25.098 1.00 92.38 86 PRO A CA 1
ATOM 715 C C . PRO A 1 86 ? -1.617 -5.227 26.090 1.00 92.38 86 PRO A C 1
ATOM 717 O O . PRO A 1 86 ? -2.215 -4.512 26.897 1.00 92.38 86 PRO A O 1
ATOM 720 N N . ASP A 1 87 ? -1.795 -6.546 26.021 1.00 90.25 87 ASP A N 1
ATOM 721 C CA . ASP A 1 87 ? -2.675 -7.317 26.911 1.00 90.25 87 ASP A CA 1
ATOM 722 C C . ASP A 1 87 ? -4.142 -6.841 26.898 1.00 90.25 87 ASP A C 1
ATOM 724 O O . ASP A 1 87 ? -4.864 -6.916 27.897 1.00 90.25 87 ASP A O 1
ATOM 728 N N . THR A 1 88 ? -4.601 -6.332 25.750 1.00 92.06 88 THR A N 1
ATOM 729 C CA . THR A 1 88 ? -6.000 -5.957 25.519 1.00 92.06 88 THR A CA 1
ATOM 730 C C . THR A 1 88 ? -6.616 -6.825 24.422 1.00 92.06 88 THR A C 1
ATOM 732 O O . THR A 1 88 ? -5.924 -7.166 23.464 1.00 92.06 88 THR A O 1
ATOM 735 N N . PRO A 1 89 ? -7.938 -7.093 24.456 1.00 94.25 89 PRO A N 1
ATOM 736 C CA . PRO A 1 89 ? -8.595 -7.814 23.363 1.00 94.25 89 PRO A CA 1
ATOM 737 C C . PRO A 1 89 ? -8.482 -7.113 21.997 1.00 94.25 89 PRO A C 1
ATOM 739 O O . PRO A 1 89 ? -8.625 -7.758 20.962 1.00 94.25 89 PRO A O 1
ATOM 742 N N . PHE A 1 90 ? -8.229 -5.798 21.973 1.00 96.06 90 PHE A N 1
ATOM 743 C CA . PHE A 1 90 ? -7.922 -5.075 20.737 1.00 96.06 90 PHE A CA 1
ATOM 744 C C . PHE A 1 90 ? -6.554 -5.495 20.192 1.00 96.06 90 PHE A C 1
ATOM 746 O O . PHE A 1 90 ? -6.439 -5.792 19.006 1.00 96.06 90 PHE A O 1
ATOM 753 N N . ALA A 1 91 ? -5.531 -5.535 21.052 1.00 96.06 91 ALA A N 1
ATOM 754 C CA . ALA A 1 91 ? -4.189 -5.953 20.665 1.00 96.06 91 ALA A CA 1
ATOM 755 C C . ALA A 1 91 ? -4.158 -7.402 20.178 1.00 96.06 91 ALA A C 1
ATOM 757 O O . ALA A 1 91 ? -3.586 -7.671 19.122 1.00 96.06 91 ALA A O 1
ATOM 758 N N . ASP A 1 92 ? -4.861 -8.297 20.876 1.00 97.31 92 ASP A N 1
ATOM 759 C CA . ASP A 1 92 ? -5.016 -9.693 20.458 1.00 97.31 92 ASP A CA 1
ATOM 760 C C . ASP A 1 92 ? -5.673 -9.792 19.075 1.00 97.31 92 ASP A C 1
ATOM 762 O O . ASP A 1 92 ? -5.239 -10.569 18.225 1.00 97.31 92 ASP A O 1
ATOM 766 N N . TYR A 1 93 ? -6.703 -8.975 18.818 1.00 97.56 93 TYR A N 1
ATOM 767 C CA . TYR A 1 93 ? -7.369 -8.943 17.519 1.00 97.56 93 TYR A CA 1
ATOM 768 C C . TYR A 1 93 ? -6.439 -8.450 16.407 1.00 97.56 93 TYR A C 1
ATOM 770 O O . TYR A 1 93 ? -6.394 -9.069 15.346 1.00 97.56 93 TYR A O 1
ATOM 778 N N . VAL A 1 94 ? -5.689 -7.367 16.628 1.00 97.62 94 VAL A N 1
ATOM 779 C CA . VAL A 1 94 ? -4.742 -6.849 15.627 1.00 97.62 94 VAL A CA 1
ATOM 780 C C . VAL A 1 94 ? -3.672 -7.894 15.314 1.00 97.62 94 VAL A C 1
ATOM 782 O O . VAL A 1 94 ? -3.492 -8.235 14.147 1.00 97.62 94 VAL A O 1
ATOM 785 N N . ALA A 1 95 ? -3.036 -8.462 16.342 1.00 97.06 95 ALA A N 1
ATOM 786 C CA . ALA A 1 95 ? -1.976 -9.458 16.185 1.00 97.06 95 ALA A CA 1
ATOM 787 C C . ALA A 1 95 ? -2.443 -10.739 15.473 1.00 97.06 95 ALA A C 1
ATOM 789 O O . ALA A 1 95 ? -1.651 -11.396 14.805 1.00 97.06 95 ALA A O 1
ATOM 790 N N . ALA A 1 96 ? -3.720 -11.102 15.613 1.00 97.81 96 ALA A N 1
ATOM 791 C CA . ALA A 1 96 ? -4.286 -12.295 14.990 1.00 97.81 96 ALA A CA 1
ATOM 792 C C . ALA A 1 96 ? -4.792 -12.090 13.552 1.00 97.81 96 ALA A C 1
ATOM 794 O O . ALA A 1 96 ? -5.160 -13.077 12.914 1.00 97.81 96 ALA A O 1
ATOM 795 N N . ASN A 1 97 ? -4.911 -10.844 13.073 1.00 98.38 97 ASN A N 1
ATOM 796 C CA . ASN A 1 97 ? -5.596 -10.556 11.806 1.00 98.38 97 ASN A CA 1
ATOM 797 C C . ASN A 1 97 ? -4.821 -9.649 10.841 1.00 98.38 97 ASN A C 1
ATOM 799 O O . ASN A 1 97 ? -5.212 -9.572 9.673 1.00 98.38 97 ASN A O 1
ATOM 803 N N . PHE A 1 98 ? -3.779 -8.947 11.293 1.00 98.50 98 PHE A N 1
ATOM 804 C CA . PHE A 1 98 ? -3.087 -7.943 10.492 1.00 98.50 98 PHE A CA 1
ATOM 805 C C . PHE A 1 98 ? -1.569 -8.114 10.512 1.00 98.50 98 PHE A C 1
ATOM 807 O O . PHE A 1 98 ? -0.982 -8.435 11.542 1.00 98.50 98 PHE A O 1
ATOM 814 N N . ASP A 1 99 ? -0.944 -7.783 9.384 1.00 97.19 99 ASP A N 1
ATOM 815 C CA . ASP A 1 99 ? 0.504 -7.654 9.237 1.00 97.19 99 ASP A CA 1
ATOM 816 C C . ASP A 1 99 ? 0.872 -6.189 9.024 1.00 97.19 99 ASP A C 1
ATOM 818 O O . ASP A 1 99 ? 0.147 -5.443 8.355 1.00 97.19 99 ASP A O 1
ATOM 822 N N . ILE A 1 100 ? 2.019 -5.767 9.555 1.00 95.06 100 ILE A N 1
ATOM 823 C CA . ILE A 1 100 ? 2.558 -4.448 9.230 1.00 95.06 100 ILE A CA 1
ATOM 824 C C . ILE A 1 100 ? 2.933 -4.414 7.744 1.00 95.06 100 ILE A C 1
ATOM 826 O O . ILE A 1 100 ? 3.678 -5.259 7.257 1.00 95.06 100 ILE A O 1
ATOM 830 N N . ALA A 1 101 ? 2.392 -3.443 7.012 1.00 95.81 101 ALA A N 1
ATOM 831 C CA . ALA A 1 101 ? 2.681 -3.262 5.591 1.00 95.81 101 ALA A CA 1
ATOM 832 C C . ALA A 1 101 ? 3.527 -2.017 5.325 1.00 95.81 101 ALA A C 1
ATOM 834 O O . ALA A 1 101 ? 4.221 -1.953 4.315 1.00 95.81 101 ALA A O 1
ATOM 835 N N . TYR A 1 102 ? 3.443 -1.017 6.202 1.00 94.00 102 TYR A N 1
ATOM 836 C CA . TYR A 1 102 ? 4.180 0.234 6.093 1.00 94.00 102 TYR A CA 1
ATOM 837 C C . TYR A 1 102 ? 4.476 0.780 7.493 1.00 94.00 102 TYR A C 1
ATOM 839 O O . TYR A 1 102 ? 3.547 1.023 8.267 1.00 94.00 102 TYR A O 1
ATOM 847 N N . ALA A 1 103 ? 5.757 0.994 7.787 1.00 91.00 103 ALA A N 1
ATOM 848 C CA . ALA A 1 103 ? 6.230 1.642 9.006 1.00 91.00 103 ALA A CA 1
ATOM 849 C C . ALA A 1 103 ? 6.599 3.099 8.693 1.00 91.00 103 ALA A C 1
ATOM 851 O O . ALA A 1 103 ? 7.619 3.367 8.052 1.00 91.00 103 ALA A O 1
ATOM 852 N N . GLY A 1 104 ? 5.733 4.031 9.088 1.00 86.69 104 GLY A N 1
ATOM 853 C CA . GLY A 1 104 ? 5.903 5.459 8.838 1.00 86.69 104 GLY A CA 1
ATOM 854 C C . GLY A 1 104 ? 6.311 6.244 10.083 1.00 86.69 104 GLY A C 1
ATOM 855 O O . GLY A 1 104 ? 6.186 5.749 11.204 1.00 86.69 104 GLY A O 1
ATOM 856 N N . PRO A 1 105 ? 6.757 7.500 9.909 1.00 84.06 105 PRO A N 1
ATOM 857 C CA . PRO A 1 105 ? 7.162 8.347 11.028 1.00 84.06 105 PRO A CA 1
ATOM 858 C C . PRO A 1 105 ? 5.992 8.654 11.975 1.00 84.06 105 PRO A C 1
ATOM 860 O O . PRO A 1 105 ? 6.143 8.530 13.188 1.00 84.06 105 PRO A O 1
ATOM 863 N N . ASP A 1 106 ? 4.820 8.992 11.428 1.00 87.50 106 ASP A N 1
ATOM 864 C CA . ASP A 1 106 ? 3.647 9.365 12.233 1.00 87.50 106 ASP A CA 1
ATOM 865 C C . ASP A 1 106 ? 2.684 8.193 12.468 1.00 87.50 106 ASP A C 1
ATOM 867 O O . ASP A 1 106 ? 2.008 8.135 13.496 1.00 87.50 106 ASP A O 1
ATOM 871 N N . TYR A 1 107 ? 2.603 7.264 11.511 1.00 90.69 107 TYR A N 1
ATOM 872 C CA . TYR A 1 107 ? 1.686 6.131 11.568 1.00 90.69 107 TYR A CA 1
ATOM 873 C C . TYR A 1 107 ? 2.290 4.865 10.970 1.00 90.69 107 TYR A C 1
ATOM 875 O O . TYR A 1 107 ? 2.888 4.892 9.890 1.00 90.69 107 TYR A O 1
ATOM 883 N N . ASN A 1 108 ? 1.980 3.744 11.610 1.00 94.12 108 ASN A N 1
ATOM 884 C CA . ASN A 1 108 ? 2.105 2.414 11.041 1.00 94.12 108 ASN A CA 1
ATOM 885 C C . ASN A 1 108 ? 0.781 2.022 10.377 1.00 94.12 108 ASN A C 1
ATOM 887 O O . ASN A 1 108 ? -0.304 2.210 10.938 1.00 94.12 108 ASN A O 1
ATOM 891 N N . ILE A 1 109 ? 0.869 1.455 9.175 1.00 95.94 109 ILE A N 1
ATOM 892 C CA . ILE A 1 109 ? -0.278 0.872 8.479 1.00 95.94 109 ILE A CA 1
ATOM 893 C C . ILE A 1 109 ? -0.124 -0.637 8.509 1.00 95.94 109 ILE A C 1
ATOM 895 O O . ILE A 1 109 ? 0.820 -1.198 7.946 1.00 95.94 109 ILE A O 1
ATOM 899 N N . TYR A 1 110 ? -1.110 -1.276 9.118 1.00 97.88 110 TYR A N 1
ATOM 900 C CA . TYR A 1 110 ? -1.270 -2.712 9.106 1.00 97.88 110 TYR A CA 1
ATOM 901 C C . TYR A 1 110 ? -2.381 -3.079 8.128 1.00 97.88 110 TYR A C 1
ATOM 903 O O . TYR A 1 110 ? -3.428 -2.428 8.078 1.00 97.88 110 TYR A O 1
ATOM 911 N N . LEU A 1 111 ? -2.163 -4.125 7.342 1.00 98.19 111 LEU A N 1
ATOM 912 C CA . LEU A 1 111 ? -3.141 -4.661 6.403 1.00 98.19 111 LEU A CA 1
ATOM 913 C C . LEU A 1 111 ? -3.626 -6.011 6.908 1.00 98.19 111 LEU A C 1
ATOM 915 O O . LEU A 1 111 ? -2.845 -6.781 7.460 1.00 98.19 111 LEU A O 1
ATOM 919 N N . ARG A 1 112 ? -4.915 -6.304 6.718 1.00 98.06 112 ARG A N 1
ATOM 920 C CA . ARG A 1 112 ? -5.455 -7.629 7.043 1.00 98.06 112 ARG A CA 1
ATOM 921 C C . ARG A 1 112 ? -4.682 -8.691 6.253 1.00 98.06 112 ARG A C 1
ATOM 923 O O . ARG A 1 112 ? -4.330 -8.419 5.108 1.00 98.06 112 ARG A O 1
ATOM 930 N N . HIS A 1 113 ? -4.419 -9.868 6.820 1.00 97.56 113 HIS A N 1
ATOM 931 C CA . HIS A 1 113 ? -3.499 -10.865 6.235 1.00 97.56 113 HIS A CA 1
ATOM 932 C C . HIS A 1 113 ? -3.714 -11.153 4.736 1.00 97.56 113 HIS A C 1
ATOM 934 O O . HIS A 1 113 ? -2.761 -11.220 3.964 1.00 97.56 113 HIS A O 1
ATOM 940 N N . ASP A 1 114 ? -4.965 -11.282 4.288 1.00 96.31 114 ASP A N 1
ATOM 941 C CA . ASP A 1 114 ? -5.313 -11.480 2.873 1.00 96.31 114 ASP A CA 1
ATOM 942 C C . ASP A 1 114 ? -4.945 -10.268 1.999 1.00 96.31 114 ASP A C 1
ATOM 944 O O . ASP A 1 114 ? -4.439 -10.423 0.887 1.00 96.31 114 ASP A O 1
ATOM 948 N N . GLN A 1 115 ? -5.167 -9.056 2.509 1.00 96.56 115 GLN A N 1
ATOM 949 C CA . GLN A 1 115 ? -4.818 -7.805 1.838 1.00 96.56 115 GLN A CA 1
ATOM 950 C C . GLN A 1 115 ? -3.301 -7.588 1.819 1.00 96.56 115 GLN A C 1
ATOM 952 O O . GLN A 1 115 ? -2.751 -7.211 0.785 1.00 96.56 115 GLN A O 1
ATOM 957 N N . ALA A 1 116 ? -2.617 -7.875 2.929 1.00 97.06 116 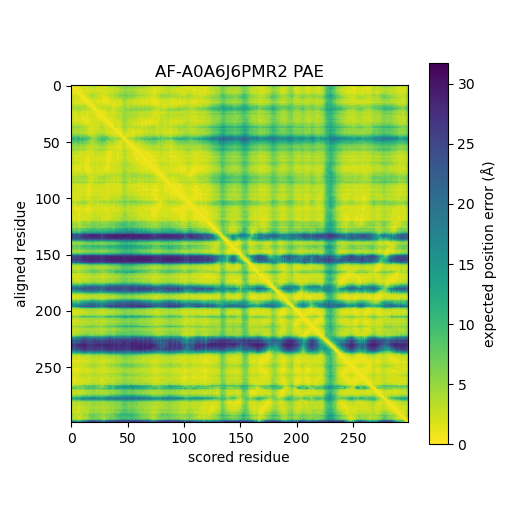ALA A N 1
ATOM 958 C CA . ALA A 1 116 ? -1.162 -7.834 3.024 1.00 97.06 116 ALA A CA 1
ATOM 959 C C . ALA A 1 116 ? -0.529 -8.801 2.015 1.00 97.06 116 ALA A C 1
ATOM 961 O O . ALA A 1 116 ? 0.305 -8.391 1.211 1.00 97.06 116 ALA A O 1
ATOM 962 N N . ALA A 1 117 ? -0.996 -10.052 1.974 1.00 96.38 117 ALA A N 1
ATOM 963 C CA . ALA A 1 117 ? -0.534 -11.043 1.010 1.00 96.38 117 ALA A CA 1
ATOM 964 C C . ALA A 1 117 ? -0.728 -10.574 -0.440 1.00 96.38 117 ALA A C 1
ATOM 966 O O . ALA A 1 117 ? 0.196 -10.680 -1.243 1.00 96.38 117 ALA A O 1
ATOM 967 N N . ALA A 1 118 ? -1.887 -9.996 -0.770 1.00 95.25 118 ALA A N 1
ATOM 968 C CA . ALA A 1 118 ? -2.168 -9.498 -2.115 1.00 95.25 118 ALA A CA 1
ATOM 969 C C . ALA A 1 118 ? -1.290 -8.295 -2.513 1.00 95.25 118 ALA A C 1
ATOM 971 O O . ALA A 1 118 ? -0.823 -8.223 -3.649 1.00 95.25 118 ALA A O 1
ATOM 972 N N . VAL A 1 119 ? -1.047 -7.350 -1.601 1.00 96.19 119 VAL A N 1
ATOM 973 C CA . VAL A 1 119 ? -0.260 -6.138 -1.891 1.00 96.19 119 VAL A CA 1
ATOM 974 C C . VAL A 1 119 ? 1.242 -6.421 -1.864 1.00 96.19 119 VAL A C 1
ATOM 976 O O . VAL A 1 119 ? 1.959 -6.040 -2.789 1.00 96.19 119 VAL A O 1
ATOM 979 N N . LEU A 1 120 ? 1.734 -7.106 -0.835 1.00 96.44 120 LEU A N 1
ATOM 980 C CA . LEU A 1 120 ? 3.166 -7.309 -0.606 1.00 96.44 120 LEU A CA 1
ATOM 981 C C . LEU A 1 120 ? 3.704 -8.461 -1.463 1.00 96.44 120 LEU A C 1
ATOM 983 O O . LEU A 1 120 ? 4.745 -8.323 -2.108 1.00 96.44 120 LEU A O 1
ATOM 987 N N . PHE A 1 121 ? 2.943 -9.552 -1.573 1.00 94.75 121 PHE A N 1
ATOM 988 C CA . PHE A 1 121 ? 3.383 -10.819 -2.175 1.00 94.75 121 PHE A CA 1
ATOM 989 C C . PHE A 1 121 ? 2.477 -11.319 -3.310 1.00 94.75 121 PHE A C 1
ATOM 991 O O . PHE A 1 121 ? 2.559 -12.486 -3.687 1.00 94.75 121 PHE A O 1
ATOM 998 N N . GLY A 1 122 ? 1.617 -10.450 -3.853 1.00 90.62 122 GLY A N 1
ATOM 999 C CA . GLY A 1 122 ? 0.647 -10.807 -4.886 1.00 90.62 122 GLY A CA 1
ATOM 1000 C C . GLY A 1 122 ? 1.267 -11.399 -6.152 1.00 90.62 122 GLY A C 1
ATOM 1001 O O . GLY A 1 122 ? 2.476 -11.292 -6.387 1.00 90.62 122 GLY A O 1
ATOM 1002 N N . ASP A 1 123 ? 0.406 -12.001 -6.977 1.00 92.06 123 ASP A N 1
ATOM 1003 C CA . ASP A 1 123 ? 0.799 -12.690 -8.205 1.00 92.06 123 ASP A CA 1
ATOM 1004 C C . ASP A 1 123 ? 1.685 -11.803 -9.085 1.00 92.06 123 ASP A C 1
ATOM 1006 O O . ASP A 1 123 ? 1.288 -10.734 -9.547 1.00 92.06 123 ASP A O 1
ATOM 1010 N N . ARG A 1 124 ? 2.917 -12.265 -9.299 1.00 91.75 124 ARG A N 1
ATOM 1011 C CA . ARG A 1 124 ? 3.923 -11.562 -10.093 1.00 91.75 124 ARG A CA 1
ATOM 1012 C C . ARG A 1 124 ? 3.591 -11.600 -11.582 1.00 91.75 124 ARG A C 1
ATOM 1014 O O . ARG A 1 124 ? 4.122 -10.771 -12.315 1.00 91.75 124 ARG A O 1
ATOM 1021 N N . GLY A 1 125 ? 2.743 -12.537 -12.003 1.00 92.00 125 GLY A N 1
ATOM 1022 C CA . GLY A 1 125 ? 2.368 -12.755 -13.387 1.00 92.00 125 GLY A CA 1
ATOM 1023 C C . GLY A 1 125 ? 3.512 -13.280 -14.249 1.00 92.00 125 GLY A C 1
ATOM 1024 O O . GLY A 1 125 ? 4.445 -13.957 -13.785 1.00 92.00 125 GLY A O 1
ATOM 1025 N N . ASP A 1 126 ? 3.415 -12.961 -15.534 1.00 92.38 126 ASP A N 1
ATOM 1026 C CA . ASP A 1 126 ? 4.259 -13.526 -16.574 1.00 92.38 126 ASP A CA 1
ATOM 1027 C C . ASP A 1 126 ? 5.562 -12.735 -16.750 1.00 92.38 126 ASP A C 1
ATOM 1029 O O . ASP A 1 126 ? 5.602 -11.522 -16.509 1.00 92.38 126 ASP A O 1
ATOM 1033 N N . PRO A 1 127 ? 6.649 -13.394 -17.199 1.00 92.00 127 PRO A N 1
ATOM 1034 C CA . PRO A 1 127 ? 7.864 -12.705 -17.612 1.00 92.00 127 PRO A CA 1
ATOM 1035 C C . PRO A 1 127 ? 7.560 -11.605 -18.630 1.00 92.00 127 PRO A C 1
ATOM 1037 O O . PRO A 1 127 ? 6.930 -11.844 -19.660 1.00 92.00 127 PRO A O 1
ATOM 1040 N N . SER A 1 128 ? 8.054 -10.403 -18.357 1.00 88.38 128 SER A N 1
ATOM 1041 C CA . SER A 1 128 ? 7.870 -9.240 -19.220 1.00 88.38 128 SER A CA 1
ATOM 1042 C C . SER A 1 128 ? 9.186 -8.842 -19.877 1.00 88.38 128 SER A C 1
ATOM 1044 O O . SER A 1 128 ? 10.271 -9.019 -19.320 1.00 88.38 128 SER A O 1
ATOM 1046 N N . THR A 1 129 ? 9.095 -8.305 -21.089 1.00 86.62 129 THR A N 1
ATOM 1047 C CA . THR A 1 129 ? 10.220 -7.635 -21.744 1.00 86.62 129 THR A CA 1
ATOM 1048 C C . THR A 1 129 ? 9.841 -6.164 -21.852 1.00 86.62 129 THR A C 1
ATOM 1050 O O . THR A 1 129 ? 8.938 -5.856 -22.632 1.00 86.62 129 THR A O 1
ATOM 1053 N N . PRO A 1 130 ? 10.443 -5.272 -21.048 1.00 83.00 130 PRO A N 1
ATOM 1054 C CA . PRO A 1 130 ? 10.104 -3.856 -21.095 1.00 83.00 130 PRO A CA 1
ATOM 1055 C C . PRO A 1 130 ? 10.499 -3.268 -22.453 1.00 83.00 130 PRO A C 1
ATOM 1057 O O . PRO A 1 130 ? 11.385 -3.786 -23.131 1.00 83.00 130 PRO A O 1
ATOM 1060 N N . SER A 1 131 ? 9.859 -2.180 -22.864 1.00 81.81 131 SER A N 1
ATOM 1061 C CA . SER A 1 131 ? 10.201 -1.500 -24.117 1.00 81.81 131 SER A CA 1
ATOM 1062 C C . SER A 1 131 ? 10.915 -0.188 -23.829 1.00 81.81 131 SER A C 1
ATOM 1064 O O . SER A 1 131 ? 10.551 0.529 -22.904 1.00 81.81 131 SER A O 1
ATOM 1066 N N . SER A 1 132 ? 11.901 0.175 -24.639 1.00 69.69 132 SER A N 1
ATOM 1067 C CA . SER A 1 132 ? 12.464 1.526 -24.610 1.00 69.69 132 SER A CA 1
ATOM 1068 C C . SER A 1 132 ? 11.414 2.548 -25.053 1.00 69.69 132 SER A C 1
ATOM 1070 O O . SER A 1 132 ? 10.755 2.321 -26.071 1.00 69.69 132 SER A O 1
ATOM 1072 N N . ALA A 1 133 ? 11.246 3.655 -24.325 1.00 59.44 133 ALA A N 1
ATOM 1073 C CA . ALA A 1 133 ? 10.315 4.702 -24.746 1.00 59.44 133 ALA A CA 1
ATOM 1074 C C . ALA A 1 133 ? 10.804 5.376 -26.053 1.00 59.44 133 ALA A C 1
ATOM 1076 O O . ALA A 1 133 ? 12.001 5.442 -26.326 1.00 59.44 133 ALA A O 1
ATOM 1077 N N . PHE A 1 134 ? 9.870 5.808 -26.904 1.00 46.34 134 PHE A N 1
ATOM 1078 C CA . PHE A 1 134 ? 10.115 6.277 -28.278 1.00 46.34 134 PHE A CA 1
ATOM 1079 C C . PHE A 1 134 ? 10.976 7.556 -28.372 1.00 46.34 134 PHE A C 1
ATOM 1081 O O . PHE A 1 134 ? 10.719 8.513 -27.649 1.00 46.34 134 PHE A O 1
ATOM 1088 N N . GLY A 1 135 ? 11.878 7.633 -29.367 1.00 46.25 135 GLY A N 1
ATOM 1089 C CA . GLY A 1 135 ? 12.376 8.908 -29.926 1.00 46.25 135 GLY A CA 1
ATOM 1090 C C . GLY A 1 135 ? 13.881 9.000 -30.199 1.00 46.25 135 GLY A C 1
ATOM 1091 O O . GLY A 1 135 ? 14.270 9.577 -31.211 1.00 46.25 135 GLY A O 1
ATOM 1092 N N . GLU A 1 136 ? 14.719 8.378 -29.368 1.00 50.06 136 GLU A N 1
ATOM 1093 C CA . GLU A 1 136 ? 16.180 8.320 -29.533 1.00 50.06 136 GLU A CA 1
ATOM 1094 C C . GLU A 1 136 ? 16.707 6.918 -29.184 1.00 50.06 136 GLU A C 1
ATOM 1096 O O . GLU A 1 136 ? 15.994 6.096 -28.605 1.00 50.06 136 GLU A O 1
ATOM 1101 N N . ALA A 1 137 ? 17.942 6.599 -29.586 1.00 55.69 137 ALA A N 1
ATOM 1102 C CA . ALA A 1 137 ? 18.570 5.334 -29.220 1.00 55.69 137 ALA A CA 1
ATOM 1103 C C . ALA A 1 137 ? 18.773 5.293 -27.701 1.00 55.69 137 ALA A C 1
ATOM 1105 O O . ALA A 1 137 ? 19.626 6.003 -27.174 1.00 55.69 137 ALA A O 1
ATOM 1106 N N . THR A 1 138 ? 17.990 4.470 -27.006 1.00 69.12 138 THR A N 1
ATOM 1107 C CA . THR A 1 138 ? 18.159 4.308 -25.564 1.00 69.12 138 THR A CA 1
ATOM 1108 C C . THR A 1 138 ? 19.485 3.625 -25.230 1.00 69.12 138 THR A C 1
ATOM 1110 O O . THR A 1 138 ? 19.952 2.750 -25.968 1.00 69.12 138 THR A O 1
ATOM 1113 N N . LYS A 1 139 ? 20.075 3.970 -24.083 1.00 78.75 139 LYS A N 1
ATOM 1114 C CA . LYS A 1 139 ? 21.216 3.228 -23.525 1.00 78.75 139 LYS A CA 1
ATOM 1115 C C . LYS A 1 139 ? 20.792 1.967 -22.766 1.00 78.75 139 LYS A C 1
ATOM 1117 O O . LYS A 1 139 ? 21.652 1.174 -22.374 1.00 78.75 139 LYS A O 1
ATOM 1122 N N . TRP A 1 140 ? 19.489 1.744 -22.574 1.00 84.12 140 TRP A N 1
ATOM 1123 C CA . TRP A 1 140 ? 18.975 0.523 -21.964 1.00 84.12 140 TRP A CA 1
ATOM 1124 C C . TRP A 1 140 ? 19.266 -0.696 -22.838 1.00 84.12 140 TRP A C 1
ATOM 1126 O O . TRP A 1 140 ? 18.797 -0.823 -23.969 1.00 84.12 140 TRP A O 1
ATOM 1136 N N . LYS A 1 141 ? 19.981 -1.665 -22.269 1.00 87.12 141 LYS A N 1
ATOM 1137 C CA . LYS A 1 141 ? 20.085 -3.007 -22.837 1.00 87.12 141 LYS A CA 1
ATOM 1138 C C . LYS A 1 141 ? 18.947 -3.858 -22.287 1.00 87.12 141 LYS A C 1
ATOM 1140 O O . LYS A 1 141 ? 18.971 -4.238 -21.120 1.00 87.12 141 LYS A O 1
ATOM 1145 N N . VAL A 1 142 ? 17.970 -4.165 -23.132 1.00 88.00 142 VAL A N 1
ATOM 1146 C CA . VAL A 1 142 ? 16.794 -4.968 -22.773 1.00 88.00 142 VAL A CA 1
ATOM 1147 C C . VAL A 1 142 ? 17.004 -6.435 -23.149 1.00 88.00 142 VAL A C 1
ATOM 1149 O O . VAL A 1 142 ? 17.502 -6.747 -24.232 1.00 88.00 142 VAL A O 1
ATOM 1152 N N . THR A 1 143 ? 16.592 -7.344 -22.268 1.00 86.75 143 THR A N 1
ATOM 1153 C CA . THR A 1 143 ? 16.510 -8.787 -22.529 1.00 86.75 143 THR A CA 1
ATOM 1154 C C . THR A 1 143 ? 15.164 -9.333 -22.057 1.00 86.75 143 THR A C 1
ATOM 1156 O O . THR A 1 143 ? 14.429 -8.668 -21.331 1.00 86.75 143 THR A O 1
ATOM 1159 N N . ALA A 1 144 ? 14.835 -10.572 -22.424 1.00 86.38 144 ALA A N 1
ATOM 1160 C CA . ALA A 1 144 ? 13.657 -11.228 -21.866 1.00 86.38 144 ALA A CA 1
ATOM 1161 C C . ALA A 1 144 ? 13.763 -11.296 -20.330 1.00 86.38 144 ALA A C 1
ATOM 1163 O O . ALA A 1 144 ? 14.747 -11.823 -19.808 1.00 86.38 144 ALA A O 1
ATOM 1164 N N . GLY A 1 145 ? 12.784 -10.731 -19.617 1.00 87.25 145 GLY A N 1
ATOM 1165 C CA . GLY A 1 145 ? 12.758 -10.704 -18.152 1.00 87.25 145 GLY A CA 1
ATOM 1166 C C . GLY A 1 145 ? 13.764 -9.752 -17.496 1.00 87.25 145 GLY A C 1
ATOM 1167 O O . GLY A 1 145 ? 14.008 -9.889 -16.299 1.00 87.25 145 GLY A O 1
ATOM 1168 N N . GLY A 1 146 ? 14.378 -8.813 -18.224 1.00 90.25 146 GLY A N 1
ATOM 1169 C CA . GLY A 1 146 ? 15.374 -7.924 -17.625 1.00 90.25 146 GLY A CA 1
ATOM 1170 C C . GLY A 1 146 ? 15.750 -6.709 -18.463 1.00 90.25 146 GLY A C 1
ATOM 1171 O O . GLY A 1 146 ? 15.469 -6.620 -19.657 1.00 90.25 146 GLY A O 1
ATOM 1172 N N . ALA A 1 147 ? 16.417 -5.762 -17.817 1.00 90.44 147 ALA A N 1
ATOM 1173 C CA . ALA A 1 147 ? 16.992 -4.595 -18.467 1.00 90.44 147 ALA A CA 1
ATOM 1174 C C . ALA A 1 147 ? 18.199 -4.109 -17.665 1.00 90.44 147 ALA A C 1
ATOM 1176 O O . ALA A 1 147 ? 18.214 -4.205 -16.442 1.00 90.44 147 ALA A O 1
ATOM 1177 N N . SER A 1 148 ? 19.216 -3.579 -18.332 1.00 88.88 148 SER A N 1
ATOM 1178 C CA . SER A 1 148 ? 20.376 -3.006 -17.652 1.00 88.88 148 SER A CA 1
ATOM 1179 C C . SER A 1 148 ? 20.789 -1.689 -18.277 1.00 88.88 148 SER A C 1
ATOM 1181 O O . SER A 1 148 ? 20.840 -1.583 -19.505 1.00 88.88 148 SER A O 1
ATOM 1183 N N . LEU A 1 149 ? 21.167 -0.745 -17.427 1.00 86.19 149 LEU A N 1
ATOM 1184 C CA . LEU A 1 149 ? 21.802 0.508 -17.797 1.00 86.19 149 LEU A CA 1
ATOM 1185 C C . LEU A 1 149 ? 23.188 0.552 -17.146 1.00 86.19 149 LEU A C 1
ATOM 1187 O O . LEU A 1 149 ? 23.316 0.340 -15.940 1.00 86.19 149 LEU A O 1
ATOM 1191 N N . ALA A 1 150 ? 24.230 0.759 -17.951 1.00 82.38 150 ALA A N 1
ATOM 1192 C CA . ALA A 1 150 ? 25.599 0.873 -17.454 1.00 82.38 150 ALA A CA 1
ATOM 1193 C C . ALA A 1 150 ? 25.842 2.250 -16.818 1.00 82.38 150 ALA A C 1
ATOM 1195 O O . ALA A 1 150 ? 25.200 3.225 -17.202 1.00 82.38 150 ALA A O 1
ATOM 1196 N N . ILE A 1 151 ? 26.803 2.334 -15.895 1.00 76.12 151 ILE A N 1
ATOM 1197 C CA . ILE A 1 151 ? 27.304 3.619 -15.387 1.00 76.12 151 ILE A CA 1
ATOM 1198 C C . ILE A 1 151 ? 27.946 4.374 -16.558 1.00 76.12 151 ILE A C 1
ATOM 1200 O O . ILE A 1 151 ? 28.985 3.951 -17.068 1.00 76.12 151 ILE A O 1
ATOM 1204 N N . ASP A 1 152 ? 27.333 5.473 -16.991 1.00 66.94 152 ASP A N 1
ATOM 1205 C CA . ASP A 1 152 ? 27.906 6.372 -17.994 1.00 66.94 152 ASP A CA 1
ATOM 1206 C C . ASP A 1 152 ? 28.384 7.667 -17.319 1.00 66.94 152 ASP A C 1
ATOM 1208 O O . ASP A 1 152 ? 27.740 8.179 -16.406 1.00 66.94 152 ASP A O 1
ATOM 1212 N N . SER A 1 153 ? 29.536 8.187 -17.745 1.00 51.50 153 SER A N 1
ATOM 1213 C CA . SER A 1 153 ? 30.142 9.421 -17.218 1.00 51.50 153 SER A CA 1
ATOM 1214 C C . SER A 1 153 ? 29.689 10.683 -17.964 1.00 51.50 153 SER A C 1
ATOM 1216 O O . SER A 1 153 ? 30.108 11.791 -17.621 1.00 51.50 153 SER A O 1
ATOM 1218 N N . GLY A 1 154 ? 28.851 10.526 -18.995 1.00 53.94 154 GLY A N 1
ATOM 1219 C CA . GLY A 1 154 ? 28.207 11.619 -19.721 1.00 53.94 154 GLY A CA 1
ATOM 1220 C C . GLY A 1 154 ? 26.926 12.114 -19.043 1.00 53.94 154 GLY A C 1
ATOM 1221 O O . GLY A 1 154 ? 26.255 11.364 -18.342 1.00 53.94 154 GLY A O 1
ATOM 1222 N N . THR A 1 155 ? 26.580 13.384 -19.274 1.00 45.84 155 THR A N 1
ATOM 1223 C CA . THR A 1 155 ? 25.371 14.051 -18.761 1.00 45.84 155 THR A CA 1
ATOM 1224 C C . THR A 1 155 ? 24.136 13.152 -18.915 1.00 45.84 155 THR A C 1
ATOM 1226 O O . THR A 1 155 ? 23.930 12.627 -20.014 1.00 45.84 155 THR A O 1
ATOM 1229 N N . PRO A 1 156 ? 23.313 12.969 -17.865 1.00 52.75 156 PRO A N 1
ATOM 1230 C CA . PRO A 1 156 ? 22.148 12.103 -17.943 1.00 52.75 156 PRO A CA 1
ATOM 1231 C C . PRO A 1 156 ? 21.137 12.711 -18.913 1.00 52.75 156 PRO A C 1
ATOM 1233 O O . PRO A 1 156 ? 20.450 13.681 -18.605 1.00 52.75 156 PRO A O 1
ATOM 1236 N N . VAL A 1 157 ? 21.076 12.157 -20.120 1.00 53.00 157 VAL A N 1
ATOM 1237 C CA . VAL A 1 157 ? 19.842 12.197 -20.899 1.00 53.00 157 VAL A CA 1
ATOM 1238 C C . VAL A 1 157 ? 18.903 11.246 -20.167 1.00 53.00 157 VAL A C 1
ATOM 1240 O O . VAL A 1 157 ? 19.315 10.131 -19.851 1.00 53.00 157 VAL A O 1
ATOM 1243 N N . GLU A 1 158 ? 17.703 11.708 -19.817 1.00 62.00 158 GLU A N 1
ATOM 1244 C CA . GLU A 1 158 ? 16.680 10.898 -19.150 1.00 62.00 158 GLU A CA 1
ATOM 1245 C C . GLU A 1 158 ? 16.362 9.670 -20.022 1.00 62.00 158 GLU A C 1
ATOM 1247 O O . GLU A 1 158 ? 15.550 9.728 -20.943 1.00 62.00 158 GLU A O 1
ATOM 1252 N N . ASP A 1 159 ? 17.053 8.557 -19.774 1.00 72.00 159 ASP A N 1
ATOM 1253 C CA . ASP A 1 159 ? 16.845 7.301 -20.485 1.00 72.00 159 ASP A CA 1
ATOM 1254 C C . ASP A 1 159 ? 15.642 6.594 -19.855 1.00 72.00 159 ASP A C 1
ATOM 1256 O O . ASP A 1 159 ? 15.718 6.029 -18.758 1.00 72.00 159 ASP A O 1
ATOM 1260 N N . VAL A 1 160 ? 14.507 6.648 -20.551 1.00 81.06 160 VAL A N 1
ATOM 1261 C CA . VAL A 1 160 ? 13.226 6.138 -20.054 1.00 81.06 160 VAL A CA 1
ATOM 1262 C C . VAL A 1 160 ? 12.947 4.732 -20.591 1.00 81.06 160 VAL A C 1
ATOM 1264 O O . VAL A 1 160 ? 12.879 4.491 -21.799 1.00 81.06 160 VAL A O 1
ATOM 1267 N N . LEU A 1 161 ? 12.719 3.799 -19.671 1.00 87.31 161 LEU A N 1
ATOM 1268 C CA . LEU A 1 161 ? 12.272 2.439 -19.938 1.00 87.31 161 LEU A CA 1
ATOM 1269 C C . LEU A 1 161 ? 10.767 2.334 -19.662 1.00 87.31 161 LEU A C 1
ATOM 1271 O O . LEU A 1 161 ? 10.334 2.425 -18.516 1.00 87.31 161 LEU A O 1
ATOM 1275 N N . GLN A 1 162 ? 9.951 2.119 -20.691 1.00 89.94 162 GLN A N 1
ATOM 1276 C CA . GLN A 1 162 ? 8.518 1.889 -20.517 1.00 89.94 162 GLN A CA 1
ATOM 1277 C C . GLN A 1 162 ? 8.294 0.500 -19.904 1.00 89.94 162 GLN A C 1
ATOM 1279 O O . GLN A 1 162 ? 8.625 -0.521 -20.515 1.00 89.94 162 GLN A O 1
ATOM 1284 N N . LEU A 1 163 ? 7.706 0.466 -18.706 1.00 91.00 163 LEU A N 1
ATOM 1285 C CA . LEU A 1 163 ? 7.395 -0.778 -17.998 1.00 91.00 163 LEU A CA 1
ATOM 1286 C C . LEU A 1 163 ? 5.975 -1.265 -18.297 1.00 91.00 163 LEU A C 1
ATOM 1288 O O . LEU A 1 163 ? 5.769 -2.453 -18.510 1.00 91.00 163 LEU A O 1
ATOM 1292 N N . SER A 1 164 ? 5.000 -0.355 -18.329 1.00 91.19 164 SER A N 1
ATOM 1293 C CA . SER A 1 164 ? 3.606 -0.669 -18.660 1.00 91.19 164 SER A CA 1
ATOM 1294 C C . SER A 1 164 ? 2.920 0.517 -19.329 1.00 91.19 164 SER A C 1
ATOM 1296 O O . SER A 1 164 ? 3.104 1.652 -18.896 1.00 91.19 164 SER A O 1
ATOM 1298 N N . THR A 1 165 ? 2.090 0.257 -20.341 1.00 89.00 165 THR A N 1
ATOM 1299 C CA . THR A 1 165 ? 1.229 1.259 -21.000 1.00 89.00 165 THR A CA 1
ATOM 1300 C C . THR A 1 165 ? -0.176 1.336 -20.397 1.00 89.00 165 THR A C 1
ATOM 1302 O O . THR A 1 165 ? -1.036 2.023 -20.942 1.00 89.00 165 THR A O 1
ATOM 1305 N N . SER A 1 166 ? -0.436 0.590 -19.322 1.00 87.56 166 SER A N 1
ATOM 1306 C CA . SER A 1 166 ? -1.690 0.634 -18.572 1.00 87.56 166 SER A CA 1
ATOM 1307 C C . SER A 1 166 ? -1.428 0.725 -17.069 1.00 87.56 166 SER A C 1
ATOM 1309 O O . SER A 1 166 ? -0.448 0.165 -16.559 1.00 87.56 166 SER A O 1
ATOM 1311 N N . LEU A 1 167 ? -2.343 1.378 -16.347 1.00 88.75 167 LEU A N 1
ATOM 1312 C CA . LEU A 1 167 ? -2.486 1.189 -14.902 1.00 88.75 167 LEU A CA 1
ATOM 1313 C C . LEU A 1 167 ? -3.087 -0.193 -14.606 1.00 88.75 167 LEU A C 1
ATOM 1315 O O . LEU A 1 167 ? -3.243 -1.020 -15.509 1.00 88.75 167 LEU A O 1
ATOM 1319 N N . CYS A 1 168 ? -3.439 -0.430 -13.341 1.00 93.88 168 CYS A N 1
ATOM 1320 C CA . CYS A 1 168 ? -4.030 -1.686 -12.900 1.00 93.88 168 CYS A CA 1
ATOM 1321 C C . CYS A 1 168 ? -3.115 -2.868 -13.185 1.00 93.88 168 CYS A C 1
ATOM 1323 O O . CYS A 1 168 ? -3.454 -3.795 -13.914 1.00 93.88 168 CYS A O 1
ATOM 1325 N N . THR A 1 169 ? -1.917 -2.790 -12.618 1.00 94.88 169 THR A N 1
ATOM 1326 C CA . THR A 1 169 ? -0.846 -3.745 -12.861 1.00 94.88 169 THR A CA 1
ATOM 1327 C C . THR A 1 169 ? 0.051 -3.877 -11.638 1.00 94.88 169 THR A C 1
ATOM 1329 O O . THR A 1 169 ? 0.155 -2.966 -10.811 1.00 94.88 169 THR A O 1
ATOM 1332 N N . ARG A 1 170 ? 0.725 -5.017 -11.534 1.00 96.06 170 ARG A N 1
ATOM 1333 C CA . ARG A 1 170 ? 1.846 -5.244 -10.629 1.00 96.06 170 ARG A CA 1
ATOM 1334 C C . ARG A 1 170 ? 3.085 -5.493 -11.473 1.00 96.06 170 ARG A C 1
ATOM 1336 O O . ARG A 1 170 ? 3.180 -6.522 -12.132 1.00 96.06 170 ARG A O 1
ATOM 1343 N N . ILE A 1 171 ? 4.052 -4.587 -11.405 1.00 96.31 171 ILE A N 1
ATOM 1344 C CA . ILE A 1 171 ? 5.364 -4.774 -12.032 1.00 96.31 171 ILE A CA 1
ATOM 1345 C C . ILE A 1 171 ? 6.323 -5.224 -10.939 1.00 96.31 171 ILE A C 1
ATOM 1347 O O . ILE A 1 171 ? 6.485 -4.509 -9.958 1.00 96.31 171 ILE A O 1
ATOM 1351 N N . SER A 1 172 ? 6.948 -6.389 -11.071 1.00 96.88 172 SER A N 1
ATOM 1352 C CA . SER A 1 172 ? 7.848 -6.924 -10.041 1.00 96.88 172 SER A CA 1
ATOM 1353 C C . SER A 1 172 ? 9.156 -7.433 -10.618 1.00 96.88 172 SER A C 1
ATOM 1355 O O . SER A 1 172 ? 9.214 -7.808 -11.785 1.00 96.88 172 SER A O 1
ATOM 1357 N N . GLY A 1 173 ? 10.194 -7.485 -9.793 1.00 96.00 173 GLY A N 1
ATOM 1358 C CA . GLY A 1 173 ? 11.501 -8.003 -10.175 1.00 96.00 173 GLY A CA 1
ATOM 1359 C C . GLY A 1 173 ? 12.522 -7.823 -9.067 1.00 96.00 173 GLY A C 1
ATOM 1360 O O . GLY A 1 173 ? 12.180 -7.524 -7.924 1.00 96.00 173 GLY A O 1
ATOM 1361 N N . THR A 1 174 ? 13.784 -7.971 -9.431 1.00 95.38 174 THR A N 1
ATOM 1362 C CA . THR A 1 174 ? 14.920 -7.661 -8.567 1.00 95.38 174 THR A CA 1
ATOM 1363 C C . THR A 1 174 ? 15.710 -6.528 -9.204 1.00 95.38 174 THR A C 1
ATOM 1365 O O . THR A 1 174 ? 16.011 -6.597 -10.401 1.00 95.38 174 THR A O 1
ATOM 1368 N N . TYR A 1 175 ? 16.047 -5.498 -8.428 1.00 92.06 175 TYR A N 1
ATOM 1369 C CA . TYR A 1 175 ? 16.973 -4.453 -8.862 1.00 92.06 175 TYR A CA 1
ATOM 1370 C C . TYR A 1 175 ? 18.302 -4.566 -8.116 1.00 92.06 175 TYR A C 1
ATOM 1372 O O . TYR A 1 175 ? 18.355 -4.994 -6.965 1.00 92.06 175 TYR A O 1
ATOM 1380 N N . LEU A 1 176 ? 19.376 -4.184 -8.799 1.00 89.44 176 LEU A N 1
ATOM 1381 C CA . LEU A 1 176 ? 20.728 -4.127 -8.262 1.00 89.44 176 LEU A CA 1
ATOM 1382 C C . LEU A 1 176 ? 21.407 -2.850 -8.761 1.00 89.44 176 LEU A C 1
ATOM 1384 O O . LEU A 1 176 ? 21.587 -2.679 -9.973 1.00 89.44 176 LEU A O 1
ATOM 1388 N N . ALA A 1 177 ? 21.785 -1.967 -7.837 1.00 83.19 177 ALA A N 1
ATOM 1389 C CA . ALA A 1 177 ? 22.628 -0.816 -8.145 1.00 83.19 177 ALA A CA 1
ATOM 1390 C C . ALA A 1 177 ? 24.056 -1.285 -8.479 1.00 83.19 177 ALA A C 1
ATOM 1392 O O . ALA A 1 177 ? 24.582 -2.210 -7.858 1.00 83.19 177 ALA A O 1
ATOM 1393 N N . GLN A 1 178 ? 24.691 -0.681 -9.485 1.00 75.00 178 GLN A N 1
ATOM 1394 C CA . GLN A 1 178 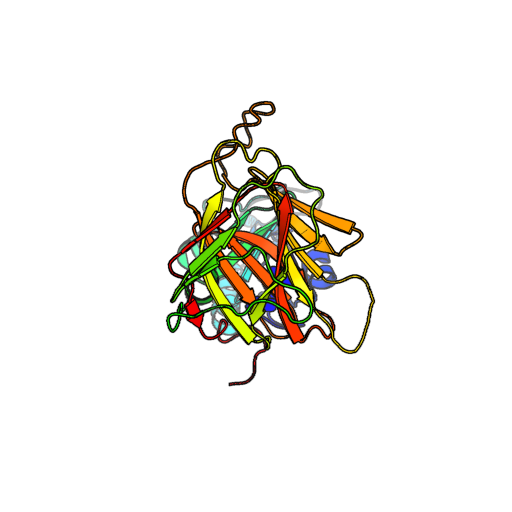? 26.043 -1.071 -9.894 1.00 75.00 178 GLN A CA 1
ATOM 1395 C C . GLN A 1 178 ? 27.126 -0.456 -8.977 1.00 75.00 178 GLN A C 1
ATOM 1397 O O . GLN A 1 178 ? 26.973 0.669 -8.505 1.00 75.00 178 GLN A O 1
ATOM 1402 N N . PRO A 1 179 ? 28.257 -1.149 -8.731 1.00 62.94 179 PRO A N 1
ATOM 1403 C CA . PRO A 1 179 ? 29.356 -0.610 -7.923 1.00 62.94 179 PRO A CA 1
ATOM 1404 C C . PRO A 1 179 ? 29.905 0.712 -8.481 1.00 62.94 179 PRO A C 1
ATOM 1406 O O . PRO A 1 179 ? 30.184 0.808 -9.672 1.00 62.94 179 PRO A O 1
ATOM 1409 N N . GLY A 1 180 ? 30.105 1.717 -7.620 1.00 61.69 180 GLY A N 1
ATOM 1410 C CA . GLY A 1 180 ? 30.538 3.065 -8.029 1.00 61.69 180 GLY A CA 1
ATOM 1411 C C . GLY A 1 180 ? 29.391 4.002 -8.425 1.00 61.69 180 GLY A C 1
ATOM 1412 O O . GLY A 1 180 ? 29.641 5.134 -8.825 1.00 61.69 180 GLY A O 1
ATOM 1413 N N . ALA A 1 181 ? 28.145 3.550 -8.279 1.00 59.66 181 ALA A N 1
ATOM 1414 C CA . ALA A 1 181 ? 26.943 4.313 -8.574 1.00 59.66 181 ALA A CA 1
ATOM 1415 C C . ALA A 1 181 ? 26.335 4.978 -7.322 1.00 59.66 181 ALA A C 1
ATOM 1417 O O . ALA A 1 181 ? 25.120 4.926 -7.129 1.00 59.66 181 ALA A O 1
ATOM 1418 N N . ALA A 1 182 ? 27.164 5.576 -6.459 1.00 56.19 182 ALA A N 1
ATOM 1419 C CA . ALA A 1 182 ? 26.659 6.420 -5.372 1.00 56.19 182 ALA A CA 1
ATOM 1420 C C . ALA A 1 182 ? 25.751 7.519 -5.958 1.00 56.19 182 ALA A C 1
ATOM 1422 O O . ALA A 1 182 ? 26.094 8.133 -6.974 1.00 56.19 182 ALA A O 1
ATOM 1423 N N . GLY A 1 183 ? 24.573 7.722 -5.368 1.00 59.69 183 GLY A N 1
ATOM 1424 C CA . GLY A 1 183 ? 23.536 8.586 -5.925 1.00 59.69 183 GLY A CA 1
ATOM 1425 C C . GLY A 1 183 ? 22.740 7.945 -7.065 1.00 59.69 183 GLY A C 1
ATOM 1426 O O . GLY A 1 183 ? 22.172 8.678 -7.879 1.00 59.69 183 GLY A O 1
ATOM 1427 N N . SER A 1 184 ? 22.703 6.606 -7.156 1.00 68.50 184 SER A N 1
ATOM 1428 C CA . SER A 1 184 ? 21.809 5.897 -8.082 1.00 68.50 184 SER A CA 1
ATOM 1429 C C . SER A 1 184 ? 20.374 6.309 -7.814 1.00 68.50 184 SER A C 1
ATOM 1431 O O . SER A 1 184 ? 19.864 6.119 -6.712 1.00 68.50 184 SER A O 1
ATOM 1433 N N . PHE A 1 185 ? 19.727 6.861 -8.832 1.00 80.69 185 PHE A N 1
ATOM 1434 C CA . PHE A 1 185 ? 18.376 7.391 -8.722 1.00 80.69 185 PHE A CA 1
ATOM 1435 C C . PHE A 1 185 ? 17.483 6.632 -9.690 1.00 80.69 185 PHE A C 1
ATOM 1437 O O . PHE A 1 185 ? 17.475 6.934 -10.884 1.00 80.69 185 PHE A O 1
ATOM 1444 N N . LEU A 1 186 ? 16.753 5.643 -9.177 1.00 89.25 186 LEU A N 1
ATOM 1445 C CA . LEU A 1 186 ? 15.698 4.959 -9.918 1.00 89.25 186 LEU A CA 1
ATOM 1446 C C . LEU A 1 186 ? 14.390 5.701 -9.658 1.00 89.25 186 LEU A C 1
ATOM 1448 O O . LEU A 1 186 ? 14.017 5.923 -8.508 1.00 89.25 186 LEU A O 1
ATOM 1452 N N . SER A 1 187 ? 13.673 6.055 -10.717 1.00 91.75 187 SER A N 1
ATOM 1453 C CA . SER A 1 187 ? 12.421 6.799 -10.639 1.00 91.75 187 SER A CA 1
ATOM 1454 C C . SER A 1 187 ? 11.339 6.081 -11.420 1.00 91.75 187 SER A C 1
ATOM 1456 O O . SER A 1 187 ? 11.368 6.047 -12.648 1.00 91.75 187 SER A O 1
ATOM 1458 N N . PHE A 1 188 ? 10.368 5.518 -10.712 1.00 94.44 188 PHE A N 1
ATOM 1459 C CA . PHE A 1 188 ? 9.133 5.052 -11.322 1.00 94.44 188 PHE A CA 1
ATOM 1460 C C . PHE A 1 188 ? 8.226 6.260 -11.527 1.00 94.44 188 PHE A C 1
ATOM 1462 O O . PHE A 1 188 ? 7.716 6.836 -10.562 1.00 94.44 188 PHE A O 1
ATOM 1469 N N . ARG A 1 189 ? 8.071 6.658 -12.787 1.00 93.00 189 ARG A N 1
ATOM 1470 C CA . ARG A 1 189 ? 7.284 7.810 -13.214 1.00 93.00 189 ARG A CA 1
ATOM 1471 C C . ARG A 1 189 ? 5.924 7.342 -13.713 1.00 93.00 189 ARG A C 1
ATOM 1473 O O . ARG A 1 189 ? 5.843 6.400 -14.502 1.00 93.00 189 ARG A O 1
ATOM 1480 N N . PHE A 1 190 ? 4.874 8.009 -13.252 1.00 93.38 190 PHE A N 1
ATOM 1481 C CA . PHE A 1 190 ? 3.511 7.781 -13.714 1.00 93.38 190 PHE A CA 1
ATOM 1482 C C . PHE A 1 190 ? 3.147 8.883 -14.709 1.00 93.38 190 PHE A C 1
ATOM 1484 O O . PHE A 1 190 ? 3.142 10.069 -14.374 1.00 93.38 190 PHE A O 1
ATOM 1491 N N . ASP A 1 191 ? 2.892 8.496 -15.956 1.00 87.81 191 ASP A N 1
ATOM 1492 C CA . ASP A 1 191 ? 2.680 9.446 -17.045 1.00 87.81 191 ASP A CA 1
ATOM 1493 C C . ASP A 1 191 ? 1.188 9.630 -17.342 1.00 87.81 191 ASP A C 1
ATOM 1495 O O . ASP A 1 191 ? 0.435 8.659 -17.478 1.00 87.81 191 ASP A O 1
ATOM 1499 N N . ASN A 1 192 ? 0.769 10.885 -17.507 1.00 83.62 192 ASN A N 1
ATOM 1500 C CA . ASN A 1 192 ? -0.549 11.251 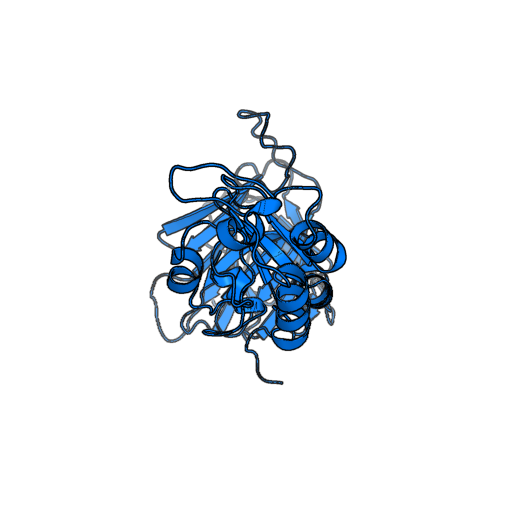-18.013 1.00 83.62 192 ASN A CA 1
ATOM 1501 C C . ASN A 1 192 ? -0.394 11.849 -19.425 1.00 83.62 192 ASN A C 1
ATOM 1503 O O . ASN A 1 192 ? 0.132 12.951 -19.558 1.00 83.62 192 ASN A O 1
ATOM 1507 N N . PRO A 1 193 ? -0.851 11.175 -20.495 1.00 70.94 193 PRO A N 1
ATOM 1508 C CA . PRO A 1 193 ? -0.686 11.656 -21.866 1.00 70.94 193 PRO A CA 1
ATOM 1509 C C . PRO A 1 193 ? -1.532 12.900 -22.169 1.00 70.94 193 PRO A C 1
ATOM 1511 O O . PRO A 1 193 ? -1.278 13.586 -23.157 1.00 70.94 193 PRO A O 1
ATOM 1514 N N . ALA A 1 194 ? -2.543 13.198 -21.346 1.00 72.25 194 ALA A N 1
ATOM 1515 C CA . ALA A 1 194 ? -3.414 14.354 -21.518 1.00 72.25 194 ALA A CA 1
ATOM 1516 C C . ALA A 1 194 ? -2.842 15.639 -20.898 1.00 72.25 194 ALA A C 1
ATOM 1518 O O . ALA A 1 194 ? -3.345 16.727 -21.185 1.00 72.25 194 ALA A O 1
ATOM 1519 N N . THR A 1 195 ? -1.810 15.541 -20.055 1.00 66.25 195 THR A N 1
ATOM 1520 C CA . THR A 1 195 ? -1.262 16.686 -19.322 1.00 66.25 195 THR A CA 1
ATOM 1521 C C . THR A 1 195 ? 0.256 16.637 -19.261 1.00 66.25 195 THR A C 1
ATOM 1523 O O . THR A 1 195 ? 0.831 15.626 -18.885 1.00 66.25 195 THR A O 1
ATOM 1526 N N . THR A 1 196 ? 0.916 17.766 -19.498 1.00 63.44 196 THR A N 1
ATOM 1527 C CA . THR A 1 196 ? 2.356 17.928 -19.225 1.00 63.44 196 THR A CA 1
ATOM 1528 C C . THR A 1 196 ? 2.622 18.414 -17.794 1.00 63.44 196 THR A C 1
ATOM 1530 O O . THR A 1 196 ? 3.641 19.049 -17.530 1.00 63.44 196 THR A O 1
ATOM 1533 N N . THR A 1 197 ? 1.649 18.262 -16.891 1.00 63.66 197 THR A N 1
ATOM 1534 C CA . THR A 1 197 ? 1.778 18.666 -15.487 1.00 63.66 197 THR A CA 1
ATOM 1535 C C . THR A 1 197 ? 2.667 17.692 -14.721 1.00 63.66 197 THR A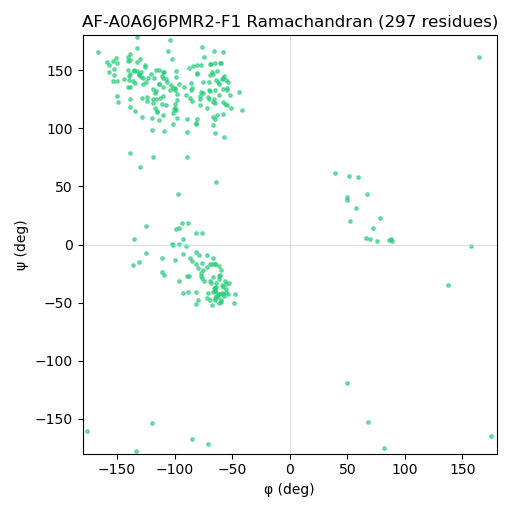 C 1
ATOM 1537 O O . THR A 1 197 ? 2.857 16.565 -15.161 1.00 63.66 197 THR A O 1
ATOM 1540 N N . SER A 1 198 ? 3.174 18.139 -13.565 1.00 79.50 198 SER A N 1
ATOM 1541 C CA . SER A 1 198 ? 4.044 17.374 -12.658 1.00 79.50 198 SER A CA 1
ATOM 1542 C C . SER A 1 198 ? 3.590 15.918 -12.507 1.00 79.50 198 SER A C 1
ATOM 1544 O O . SER A 1 198 ? 2.504 15.655 -11.989 1.00 79.50 198 SER A O 1
ATOM 1546 N N . HIS A 1 199 ? 4.426 14.990 -12.962 1.00 87.94 199 HIS A N 1
ATOM 1547 C CA . HIS A 1 199 ? 4.193 13.554 -12.903 1.00 87.94 199 HIS A CA 1
ATOM 1548 C C . HIS A 1 199 ? 4.396 13.034 -11.484 1.00 87.94 199 HIS A C 1
ATOM 1550 O O . HIS A 1 199 ? 5.339 13.440 -10.799 1.00 87.94 199 HIS A O 1
ATOM 1556 N N . MET A 1 200 ? 3.544 12.109 -11.037 1.00 93.62 200 MET A N 1
ATOM 1557 C CA . MET A 1 200 ? 3.772 11.404 -9.777 1.00 93.62 200 MET A CA 1
ATOM 1558 C C . MET A 1 200 ? 4.966 10.457 -9.899 1.00 93.62 200 MET A C 1
ATOM 1560 O O . MET A 1 200 ? 5.227 9.882 -10.961 1.00 93.62 200 MET A O 1
ATOM 1564 N N . ARG A 1 201 ? 5.705 10.302 -8.797 1.00 94.00 201 ARG A N 1
ATOM 1565 C CA . ARG A 1 201 ? 6.947 9.530 -8.753 1.00 94.00 201 ARG A CA 1
ATOM 1566 C C . ARG A 1 201 ? 7.085 8.701 -7.486 1.00 94.00 201 ARG A C 1
ATOM 1568 O O . ARG A 1 201 ? 6.797 9.163 -6.379 1.00 94.00 201 ARG A O 1
ATOM 1575 N N . LEU A 1 202 ? 7.622 7.501 -7.666 1.00 96.44 202 LEU A N 1
ATOM 1576 C CA . LEU A 1 202 ? 8.174 6.672 -6.600 1.00 96.44 202 LEU A CA 1
ATOM 1577 C C . LEU A 1 202 ? 9.658 6.488 -6.894 1.00 96.44 202 LEU A C 1
ATOM 1579 O O . LEU A 1 202 ? 10.013 5.935 -7.932 1.00 96.44 202 LEU A O 1
ATOM 1583 N N . ASN A 1 203 ? 10.519 6.976 -6.008 1.00 93.62 203 ASN A N 1
ATOM 1584 C CA . ASN A 1 203 ? 11.961 6.966 -6.241 1.00 93.62 203 ASN A CA 1
ATOM 1585 C C . ASN A 1 203 ? 12.672 6.039 -5.264 1.00 93.62 203 ASN A C 1
ATOM 1587 O O . ASN A 1 203 ? 12.245 5.898 -4.118 1.00 93.62 203 ASN A O 1
ATOM 1591 N N . ILE A 1 204 ? 13.788 5.480 -5.715 1.00 91.38 204 ILE A N 1
ATOM 1592 C CA . ILE A 1 204 ? 14.797 4.829 -4.887 1.00 91.38 204 ILE A CA 1
ATOM 1593 C C . ILE A 1 204 ? 16.088 5.610 -5.090 1.00 91.38 204 ILE A C 1
ATOM 1595 O O . ILE A 1 204 ? 16.545 5.764 -6.225 1.00 91.38 204 ILE A O 1
ATOM 1599 N N . VAL A 1 205 ? 16.636 6.127 -3.995 1.00 85.75 205 VAL A N 1
ATOM 1600 C CA . VAL A 1 205 ? 17.881 6.893 -3.980 1.00 85.75 205 VAL A CA 1
ATOM 1601 C C . VAL A 1 205 ? 18.727 6.377 -2.838 1.00 85.75 205 VAL A C 1
ATOM 1603 O O . VAL A 1 205 ? 18.330 6.490 -1.676 1.00 85.75 205 VAL A O 1
ATOM 1606 N N . ASP A 1 206 ? 19.868 5.789 -3.180 1.00 79.81 206 ASP A N 1
ATOM 1607 C CA . ASP A 1 206 ? 20.756 5.129 -2.225 1.00 79.81 206 ASP A CA 1
ATOM 1608 C C . ASP A 1 206 ? 19.974 4.143 -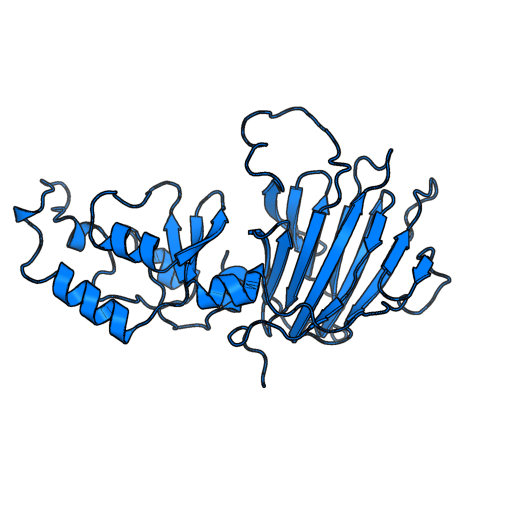1.332 1.00 79.81 206 ASP A C 1
ATOM 1610 O O . ASP A 1 206 ? 19.345 3.212 -1.833 1.00 79.81 206 ASP A O 1
ATOM 1614 N N . SER A 1 207 ? 19.966 4.359 -0.016 1.00 81.69 207 SER A N 1
ATOM 1615 C CA . SER A 1 207 ? 19.274 3.525 0.971 1.00 81.69 207 SER A CA 1
ATOM 1616 C C . SER A 1 207 ? 17.864 4.016 1.320 1.00 81.69 207 SER A C 1
ATOM 1618 O O . SER A 1 207 ? 17.326 3.652 2.369 1.00 81.69 207 SER A O 1
ATOM 1620 N N . ARG A 1 208 ? 17.241 4.863 0.486 1.00 88.06 208 ARG A N 1
ATOM 1621 C CA . ARG A 1 208 ? 15.930 5.470 0.771 1.00 88.06 208 ARG A CA 1
ATOM 1622 C C . ARG A 1 208 ? 14.945 5.306 -0.377 1.00 88.06 208 ARG A C 1
ATOM 1624 O O . ARG A 1 208 ? 15.291 5.451 -1.546 1.00 88.06 208 ARG A O 1
ATOM 1631 N N . ALA A 1 209 ? 13.679 5.111 -0.026 1.00 92.00 209 ALA A N 1
ATOM 1632 C CA . ALA A 1 209 ? 12.559 5.284 -0.939 1.00 92.00 209 ALA A CA 1
ATOM 1633 C C . ALA A 1 209 ? 11.902 6.652 -0.726 1.00 92.00 209 ALA A C 1
ATOM 1635 O O . ALA A 1 209 ? 11.889 7.186 0.388 1.00 92.00 209 ALA A O 1
ATOM 1636 N N . MET A 1 210 ? 11.340 7.226 -1.787 1.00 93.75 210 MET A N 1
ATOM 1637 C CA . MET A 1 210 ? 10.658 8.518 -1.734 1.00 93.75 210 MET A CA 1
ATOM 1638 C C . MET A 1 210 ? 9.331 8.482 -2.482 1.00 93.75 210 MET A C 1
ATOM 1640 O O . MET A 1 210 ? 9.242 7.948 -3.587 1.00 93.75 210 MET A O 1
ATOM 1644 N N . SER A 1 211 ? 8.318 9.112 -1.892 1.00 95.00 211 SER A N 1
ATOM 1645 C CA . SER A 1 211 ? 7.034 9.403 -2.538 1.00 95.00 211 SER A CA 1
ATOM 1646 C C . SER A 1 211 ? 7.023 10.865 -2.965 1.00 95.00 211 SER A C 1
ATOM 1648 O O . SER A 1 211 ? 7.398 11.728 -2.169 1.00 95.00 211 SER A O 1
ATOM 1650 N N . GLY A 1 212 ? 6.586 11.177 -4.182 1.00 93.75 212 GLY A N 1
ATOM 1651 C CA . GLY A 1 212 ? 6.602 12.561 -4.641 1.00 93.75 212 GLY A CA 1
ATOM 1652 C C . GLY A 1 212 ? 5.999 12.786 -6.016 1.00 93.75 212 GLY A C 1
ATOM 1653 O O . GLY A 1 212 ? 5.247 11.973 -6.547 1.00 93.75 212 GLY A O 1
ATOM 1654 N N . SER A 1 213 ? 6.378 13.921 -6.582 1.00 92.00 213 SER A N 1
ATOM 1655 C CA . SER A 1 213 ? 6.124 14.330 -7.957 1.00 92.00 213 SER A CA 1
ATOM 1656 C C . SER A 1 213 ? 7.411 14.875 -8.585 1.00 92.00 213 SER A C 1
ATOM 1658 O O . SER A 1 213 ? 8.445 14.911 -7.911 1.00 92.00 213 SER A O 1
ATOM 1660 N N . ASP A 1 214 ? 7.370 15.344 -9.833 1.00 87.56 214 ASP A N 1
ATOM 1661 C CA . ASP A 1 214 ? 8.523 15.985 -10.489 1.00 87.56 214 ASP A CA 1
ATOM 1662 C C . ASP A 1 214 ? 9.131 17.129 -9.662 1.00 87.56 214 ASP A C 1
ATOM 1664 O O . ASP A 1 214 ? 10.339 17.360 -9.709 1.00 87.56 214 ASP A O 1
ATOM 1668 N N . THR A 1 215 ? 8.301 17.853 -8.907 1.00 86.75 215 THR A N 1
ATOM 1669 C CA . THR A 1 215 ? 8.684 19.109 -8.242 1.00 86.75 215 THR A CA 1
ATOM 1670 C C . THR A 1 215 ? 8.754 19.019 -6.724 1.00 86.75 215 THR A C 1
ATOM 1672 O O . THR A 1 215 ? 9.180 19.971 -6.069 1.00 86.75 215 THR A O 1
ATOM 1675 N N . THR A 1 216 ? 8.255 17.941 -6.120 1.00 90.94 216 THR A N 1
ATOM 1676 C CA . THR A 1 216 ? 8.043 17.897 -4.667 1.00 90.94 216 THR A CA 1
ATOM 1677 C C . THR A 1 216 ? 8.183 16.485 -4.133 1.00 90.94 216 THR A C 1
ATOM 1679 O O . THR A 1 216 ? 7.504 15.575 -4.602 1.00 90.94 216 THR A O 1
ATOM 1682 N N . VAL A 1 217 ? 9.018 16.323 -3.107 1.00 92.44 217 VAL A N 1
ATOM 1683 C CA . VAL A 1 217 ? 9.068 15.111 -2.284 1.00 92.44 217 VAL A CA 1
ATOM 1684 C C . VAL A 1 217 ? 8.040 15.255 -1.168 1.00 92.44 217 VAL A C 1
ATOM 1686 O O . VAL A 1 217 ? 8.046 16.248 -0.444 1.00 92.44 217 VAL A O 1
ATOM 1689 N N . PHE A 1 218 ? 7.145 14.280 -1.047 1.00 91.44 218 PHE A N 1
ATOM 1690 C CA . PHE A 1 218 ? 6.134 14.239 0.009 1.00 91.44 218 PHE A CA 1
ATOM 1691 C C . PHE A 1 218 ? 6.666 13.539 1.255 1.00 91.44 218 PHE A C 1
ATOM 1693 O O . PHE A 1 218 ? 6.403 13.977 2.368 1.00 91.44 218 PHE A O 1
ATOM 1700 N N . GLU A 1 219 ? 7.403 12.446 1.059 1.00 91.00 219 GLU A N 1
ATOM 1701 C CA . GLU A 1 219 ? 7.867 11.585 2.141 1.00 91.00 219 GLU A CA 1
ATOM 1702 C C . GLU A 1 219 ? 9.104 10.791 1.712 1.00 91.00 219 GLU A C 1
ATOM 1704 O O . GLU A 1 219 ? 9.236 10.432 0.538 1.00 91.00 219 GLU A O 1
ATOM 1709 N N . SER A 1 220 ? 9.997 10.500 2.662 1.00 91.31 220 SER A N 1
ATOM 1710 C CA . SER A 1 220 ? 11.188 9.682 2.438 1.00 91.31 220 SER A CA 1
ATOM 1711 C C . SER A 1 220 ? 11.435 8.729 3.602 1.00 91.31 220 SER A C 1
ATOM 1713 O O . SER A 1 220 ? 11.599 9.173 4.738 1.00 91.31 220 SER A O 1
ATOM 1715 N N . VAL A 1 221 ? 11.542 7.436 3.304 1.00 89.00 221 VAL A N 1
ATOM 1716 C CA . VAL A 1 221 ? 11.674 6.350 4.286 1.00 89.00 221 VAL A CA 1
ATOM 1717 C C . VAL A 1 221 ? 12.931 5.531 3.965 1.00 89.00 221 VAL A C 1
ATOM 1719 O O . VAL A 1 221 ? 13.217 5.322 2.782 1.00 89.00 221 VAL A O 1
ATOM 1722 N N . PRO A 1 222 ? 13.716 5.085 4.963 1.00 86.56 222 PRO A N 1
ATOM 1723 C CA . PRO A 1 222 ? 14.828 4.168 4.719 1.00 86.56 222 PRO A CA 1
ATOM 1724 C C . PRO A 1 222 ? 14.340 2.817 4.163 1.00 86.56 222 PRO A C 1
ATOM 1726 O O . PRO A 1 222 ? 13.237 2.364 4.467 1.00 86.56 222 PRO A O 1
ATOM 1729 N N . LEU A 1 223 ? 15.166 2.172 3.338 1.00 82.00 223 LEU A N 1
ATOM 1730 C CA . LEU A 1 223 ? 14.892 0.848 2.769 1.00 82.00 223 LEU A CA 1
ATOM 1731 C C . LEU A 1 223 ? 15.097 -0.281 3.780 1.00 82.00 223 LEU A C 1
ATOM 1733 O O . LEU A 1 223 ? 14.428 -1.307 3.678 1.00 82.00 223 LEU A O 1
ATOM 1737 N N . SER A 1 224 ? 15.991 -0.091 4.754 1.00 73.31 224 SER A N 1
ATOM 1738 C CA . SER A 1 224 ? 16.192 -1.023 5.859 1.00 73.31 224 SER A CA 1
ATOM 1739 C C . SER A 1 224 ? 15.692 -0.418 7.170 1.00 73.31 224 SER A C 1
ATOM 1741 O O . SER A 1 224 ? 15.965 0.736 7.502 1.00 73.31 224 SER A O 1
ATOM 1743 N N . SER A 1 225 ? 14.969 -1.223 7.945 1.00 59.09 225 SER A N 1
ATOM 1744 C CA . SER A 1 225 ? 14.511 -0.869 9.293 1.00 59.09 225 SER A CA 1
ATOM 1745 C C . SER A 1 225 ? 15.662 -0.753 10.303 1.00 59.09 225 SER A C 1
ATOM 1747 O O . SER A 1 225 ? 15.499 -0.129 11.347 1.00 59.09 225 SER A O 1
ATOM 1749 N N . ALA A 1 226 ? 16.839 -1.304 9.980 1.00 50.03 226 ALA A N 1
ATOM 1750 C CA . ALA A 1 226 ? 18.048 -1.241 10.802 1.00 50.03 226 ALA A CA 1
ATOM 1751 C C . ALA A 1 226 ? 18.834 0.079 10.664 1.00 50.03 226 ALA A C 1
ATOM 1753 O O . ALA A 1 226 ? 19.657 0.383 11.520 1.00 50.03 226 ALA A O 1
ATOM 1754 N N . ALA A 1 227 ? 18.590 0.881 9.621 1.00 46.53 227 ALA A N 1
ATOM 1755 C CA . ALA A 1 227 ? 19.346 2.113 9.364 1.00 46.53 227 ALA A CA 1
ATOM 1756 C C . ALA A 1 227 ? 18.885 3.330 10.196 1.00 46.53 227 ALA A C 1
ATOM 1758 O O . ALA A 1 227 ? 19.306 4.452 9.922 1.00 46.53 227 ALA A O 1
ATOM 1759 N N . ALA A 1 228 ? 18.010 3.138 11.189 1.00 46.31 228 ALA A N 1
ATOM 1760 C CA . ALA A 1 228 ? 17.550 4.227 12.051 1.00 46.31 228 ALA A CA 1
ATOM 1761 C C . ALA A 1 228 ? 18.601 4.671 13.091 1.00 46.31 228 ALA A C 1
ATOM 1763 O O . ALA A 1 228 ? 18.531 5.814 13.538 1.00 46.31 228 ALA A O 1
ATOM 1764 N N . ASP A 1 229 ? 19.576 3.815 13.428 1.00 41.16 229 ASP A N 1
ATOM 1765 C CA . ASP A 1 229 ? 20.548 4.086 14.503 1.00 41.16 229 ASP A CA 1
ATOM 1766 C C . ASP A 1 229 ? 21.918 4.605 14.027 1.00 41.16 229 ASP A C 1
ATOM 1768 O O . ASP A 1 229 ? 22.650 5.174 14.832 1.00 41.16 229 ASP A O 1
ATOM 1772 N N . ASP A 1 230 ? 22.243 4.521 12.732 1.00 39.84 230 ASP A N 1
ATOM 1773 C CA . ASP A 1 230 ? 23.517 5.012 12.183 1.00 39.84 230 ASP A CA 1
ATOM 1774 C C . ASP A 1 230 ? 23.284 6.115 11.141 1.00 39.84 230 ASP A C 1
ATOM 1776 O O . ASP A 1 230 ? 23.417 5.938 9.925 1.00 39.84 230 ASP A O 1
ATOM 1780 N N . ALA A 1 231 ? 22.948 7.306 11.633 1.00 44.09 231 ALA A N 1
ATOM 1781 C CA . ALA A 1 231 ? 23.121 8.531 10.869 1.00 44.09 231 ALA A CA 1
ATOM 1782 C C . ALA A 1 231 ? 24.627 8.755 10.640 1.00 44.09 231 ALA A C 1
ATOM 1784 O O . ALA A 1 231 ? 25.287 9.249 11.543 1.00 44.09 231 ALA A O 1
ATOM 1785 N N . GLU A 1 232 ? 25.152 8.328 9.481 1.00 43.25 232 GLU A N 1
ATOM 1786 C CA . GLU A 1 232 ? 26.310 8.901 8.741 1.00 43.25 232 GLU A CA 1
ATOM 1787 C C . GLU A 1 232 ? 27.005 7.921 7.775 1.00 43.25 232 GLU A C 1
ATOM 1789 O O . GLU A 1 232 ? 27.921 8.316 7.056 1.00 43.25 232 GLU A O 1
ATOM 1794 N N . SER A 1 233 ? 26.580 6.661 7.669 1.00 43.19 233 SER A N 1
ATOM 1795 C CA . SER A 1 233 ? 27.155 5.763 6.660 1.00 43.19 233 SER A CA 1
ATOM 1796 C C . SER A 1 233 ? 26.383 5.843 5.339 1.00 43.19 233 SER A C 1
ATOM 1798 O O . SER A 1 233 ? 25.376 5.161 5.160 1.00 43.19 233 SER A O 1
ATOM 1800 N N . GLU A 1 234 ? 26.885 6.647 4.389 1.00 51.09 234 GLU A N 1
ATOM 1801 C CA . GLU A 1 234 ? 26.554 6.593 2.948 1.00 51.09 234 GLU A CA 1
ATOM 1802 C C . GLU A 1 234 ? 27.021 5.259 2.325 1.00 51.09 234 GLU A C 1
ATOM 1804 O O . GLU A 1 234 ? 27.784 5.210 1.360 1.00 51.09 234 GLU A O 1
ATOM 1809 N N . VAL A 1 235 ? 26.620 4.128 2.901 1.00 52.16 235 VAL A N 1
ATOM 1810 C CA . VAL A 1 235 ? 26.867 2.827 2.290 1.00 52.16 235 VAL A CA 1
ATOM 1811 C C . VAL A 1 235 ? 25.781 2.637 1.246 1.00 52.16 235 VAL A C 1
ATOM 1813 O O . VAL A 1 235 ? 24.622 2.385 1.572 1.00 52.16 235 VAL A O 1
ATOM 1816 N N . THR A 1 236 ? 26.154 2.788 -0.025 1.00 58.75 236 THR A N 1
ATOM 1817 C CA . THR A 1 236 ? 25.324 2.320 -1.134 1.00 58.75 236 THR A CA 1
ATOM 1818 C C . THR A 1 236 ? 25.105 0.824 -0.930 1.00 58.75 236 THR A C 1
ATOM 1820 O O . THR A 1 236 ? 26.061 0.047 -0.991 1.00 58.75 236 THR A O 1
ATOM 1823 N N . ASP A 1 237 ? 23.869 0.421 -0.639 1.00 65.31 237 ASP A N 1
ATOM 1824 C CA . ASP A 1 237 ? 23.517 -0.991 -0.575 1.00 65.31 237 ASP A CA 1
ATOM 1825 C C . ASP A 1 237 ? 23.643 -1.572 -1.989 1.00 65.31 237 ASP A C 1
ATOM 1827 O O . ASP A 1 237 ? 22.913 -1.205 -2.912 1.00 65.31 237 ASP A O 1
ATOM 1831 N N . LEU A 1 238 ? 24.660 -2.413 -2.178 1.00 74.62 238 LEU A N 1
ATOM 1832 C CA . LEU A 1 238 ? 24.925 -3.122 -3.429 1.00 74.62 238 LEU A CA 1
ATOM 1833 C C . LEU A 1 238 ? 24.337 -4.537 -3.394 1.00 74.62 238 LEU A C 1
ATOM 1835 O O . LEU A 1 238 ? 24.732 -5.384 -4.198 1.00 74.62 238 LEU A O 1
ATOM 1839 N N . SER A 1 239 ? 23.452 -4.836 -2.443 1.00 82.94 239 SER A N 1
ATOM 1840 C CA . SER A 1 239 ? 22.714 -6.088 -2.447 1.00 82.94 239 SER A CA 1
ATOM 1841 C C . SER A 1 239 ? 21.525 -6.015 -3.419 1.00 82.94 239 SER A C 1
ATOM 1843 O O . SER A 1 239 ? 20.971 -4.942 -3.674 1.00 82.94 239 SER A O 1
ATOM 1845 N N . PRO A 1 240 ? 21.151 -7.138 -4.057 1.00 89.56 240 PRO A N 1
ATOM 1846 C CA . PRO A 1 240 ? 19.940 -7.184 -4.861 1.00 89.56 240 PRO A CA 1
ATOM 1847 C C . PRO A 1 240 ? 18.702 -7.088 -3.966 1.00 89.56 240 PRO A C 1
ATOM 1849 O O . PRO A 1 240 ? 18.570 -7.866 -3.022 1.00 89.56 240 PRO A O 1
ATOM 1852 N N . HIS A 1 241 ? 17.762 -6.221 -4.330 1.00 92.31 241 HIS A N 1
ATOM 1853 C CA . HIS A 1 241 ? 16.499 -6.047 -3.615 1.00 92.31 241 HIS A CA 1
ATOM 1854 C C . HIS A 1 241 ? 15.323 -6.486 -4.475 1.00 92.31 241 HIS A C 1
ATOM 1856 O O . HIS A 1 241 ? 15.245 -6.169 -5.670 1.00 92.31 241 HIS A O 1
ATOM 1862 N N . ASN A 1 242 ? 14.372 -7.185 -3.862 1.00 95.06 242 ASN A N 1
ATOM 1863 C CA . ASN A 1 242 ? 13.113 -7.489 -4.524 1.00 95.06 242 ASN A CA 1
ATOM 1864 C C . ASN A 1 242 ? 12.235 -6.247 -4.501 1.00 95.06 242 ASN A C 1
ATOM 1866 O O . ASN A 1 242 ? 12.020 -5.657 -3.445 1.00 95.06 242 ASN A O 1
ATOM 1870 N N . PHE A 1 243 ? 11.681 -5.882 -5.653 1.00 96.12 243 PHE A N 1
ATOM 1871 C CA . PHE A 1 243 ? 10.745 -4.777 -5.750 1.00 96.12 243 PHE A CA 1
ATOM 1872 C C . PHE A 1 243 ? 9.433 -5.196 -6.403 1.00 96.12 243 PHE A C 1
ATOM 1874 O O . PHE A 1 243 ? 9.377 -6.096 -7.248 1.00 96.12 243 PHE A O 1
ATOM 1881 N N . ALA A 1 244 ? 8.373 -4.480 -6.042 1.00 97.44 244 ALA A N 1
ATOM 1882 C CA . ALA A 1 244 ? 7.159 -4.419 -6.830 1.00 97.44 244 ALA A CA 1
ATOM 1883 C C . ALA A 1 244 ? 6.608 -2.991 -6.866 1.00 97.44 244 ALA A C 1
ATOM 1885 O O . ALA A 1 244 ? 6.509 -2.327 -5.838 1.00 97.44 244 ALA A O 1
ATOM 1886 N N . VAL A 1 245 ? 6.202 -2.537 -8.047 1.00 97.50 245 VAL A N 1
ATOM 1887 C CA . VAL A 1 245 ? 5.352 -1.362 -8.223 1.00 97.50 245 VAL A CA 1
ATOM 1888 C C . VAL A 1 245 ? 3.928 -1.864 -8.387 1.00 97.50 245 VAL A C 1
ATOM 1890 O O . VAL A 1 245 ? 3.583 -2.492 -9.390 1.00 97.50 245 VAL A O 1
ATOM 1893 N N . VAL A 1 246 ? 3.116 -1.626 -7.365 1.00 97.44 246 VAL A N 1
ATOM 1894 C CA . VAL A 1 246 ? 1.718 -2.046 -7.299 1.00 97.44 246 VAL A CA 1
ATOM 1895 C C . VAL A 1 246 ? 0.850 -0.859 -7.658 1.00 97.44 246 VAL A C 1
ATOM 1897 O O . VAL A 1 246 ? 0.871 0.146 -6.951 1.00 97.44 246 VAL A O 1
ATOM 1900 N N . VAL A 1 247 ? 0.099 -0.966 -8.747 1.00 96.50 247 VAL A N 1
ATOM 1901 C CA . VAL A 1 247 ? -0.638 0.154 -9.333 1.00 96.50 247 VAL A CA 1
ATOM 1902 C C . VAL A 1 247 ? -2.120 -0.170 -9.336 1.00 96.50 247 VAL A C 1
ATOM 1904 O O . VAL A 1 247 ? -2.570 -1.027 -10.095 1.00 96.50 247 VAL A O 1
ATOM 1907 N N . GLY A 1 248 ? -2.865 0.514 -8.474 1.00 94.88 248 GLY A N 1
ATOM 1908 C CA . GLY A 1 248 ? -4.321 0.521 -8.472 1.00 94.88 248 GLY A CA 1
ATOM 1909 C C . GLY A 1 248 ? -4.893 1.550 -9.446 1.00 94.88 248 GLY A C 1
ATOM 1910 O O . GLY A 1 248 ? -4.185 2.124 -10.273 1.00 94.88 248 GLY A O 1
ATOM 1911 N N . SER A 1 249 ? -6.192 1.814 -9.329 1.00 91.62 249 SER A N 1
ATOM 1912 C CA . SER A 1 249 ? -6.881 2.775 -10.196 1.00 91.62 249 SER A CA 1
ATOM 1913 C C . SER A 1 249 ? -6.608 4.236 -9.827 1.00 91.62 249 SER A C 1
ATOM 1915 O O . SER A 1 249 ? -6.729 5.114 -10.673 1.00 91.62 249 SER A O 1
ATOM 1917 N N . VAL A 1 250 ? -6.291 4.508 -8.556 1.00 92.62 250 VAL A N 1
ATOM 1918 C CA . VAL A 1 250 ? -6.117 5.870 -8.005 1.00 92.62 250 VAL A CA 1
ATOM 1919 C C . VAL A 1 250 ? -4.886 6.009 -7.110 1.00 92.62 250 VAL A C 1
ATOM 1921 O O . VAL A 1 250 ? -4.677 7.049 -6.481 1.00 92.62 250 VAL A O 1
ATOM 1924 N N . SER A 1 251 ? -4.075 4.963 -6.996 1.00 95.44 251 SER A N 1
ATOM 1925 C CA . SER A 1 251 ? -2.861 4.974 -6.190 1.00 95.44 251 SER A CA 1
ATOM 1926 C C . SER A 1 251 ? -1.841 3.976 -6.710 1.00 95.44 251 SER A C 1
ATOM 1928 O O . SER A 1 251 ? -2.177 3.005 -7.385 1.00 95.44 251 SER A O 1
ATOM 1930 N N . ALA A 1 252 ? -0.583 4.218 -6.367 1.00 97.19 252 ALA A N 1
ATOM 1931 C CA . ALA A 1 252 ? 0.497 3.276 -6.569 1.00 97.19 252 ALA A CA 1
ATOM 1932 C C . ALA A 1 252 ? 1.371 3.191 -5.319 1.00 97.19 252 ALA A C 1
ATOM 1934 O O . ALA A 1 252 ? 1.531 4.181 -4.600 1.00 97.19 252 ALA A O 1
ATOM 1935 N N . ALA A 1 253 ? 1.958 2.023 -5.081 1.00 97.62 253 ALA A N 1
ATOM 1936 C CA . ALA A 1 253 ? 2.947 1.809 -4.036 1.00 97.62 253 ALA A CA 1
ATOM 1937 C C . ALA A 1 253 ? 4.182 1.090 -4.568 1.00 97.62 253 ALA A C 1
ATOM 1939 O O . ALA A 1 253 ? 4.100 0.231 -5.445 1.00 97.62 253 ALA A O 1
ATOM 1940 N N . LEU A 1 254 ? 5.319 1.436 -3.979 1.00 97.69 254 LEU A N 1
ATOM 1941 C CA . LEU A 1 254 ? 6.583 0.747 -4.132 1.00 97.69 254 LEU A CA 1
ATOM 1942 C C . LEU A 1 254 ? 6.768 -0.172 -2.928 1.00 97.69 254 LEU A C 1
ATOM 1944 O O . LEU A 1 254 ? 6.881 0.301 -1.795 1.00 97.69 254 LEU A O 1
ATOM 1948 N N . VAL A 1 255 ? 6.798 -1.471 -3.191 1.00 97.06 255 VAL A N 1
ATOM 1949 C CA . VAL A 1 255 ? 7.138 -2.517 -2.229 1.00 97.06 255 VAL A CA 1
ATOM 1950 C C . VAL A 1 255 ? 8.601 -2.883 -2.431 1.00 97.06 255 VAL A C 1
ATOM 1952 O O . VAL A 1 255 ? 8.995 -3.162 -3.561 1.00 97.06 255 VAL A O 1
ATOM 1955 N N . ILE A 1 256 ? 9.384 -2.898 -1.355 1.00 94.69 256 ILE A N 1
ATOM 1956 C CA . ILE A 1 256 ? 10.774 -3.362 -1.342 1.00 94.69 256 ILE A CA 1
ATOM 1957 C C . ILE A 1 256 ? 10.917 -4.382 -0.223 1.00 94.69 256 ILE A C 1
ATOM 1959 O O . ILE A 1 256 ? 10.534 -4.106 0.912 1.00 94.69 256 ILE A O 1
ATOM 1963 N N . ASP A 1 257 ? 11.421 -5.565 -0.569 1.00 93.44 257 ASP A N 1
ATOM 1964 C CA . ASP A 1 257 ? 11.689 -6.669 0.362 1.00 93.44 257 ASP A CA 1
ATOM 1965 C C . ASP A 1 257 ? 10.514 -7.005 1.298 1.00 93.44 257 ASP A C 1
ATOM 1967 O O . ASP A 1 257 ? 10.687 -7.348 2.463 1.00 93.44 257 ASP A O 1
ATOM 1971 N N . GLY A 1 258 ? 9.293 -6.936 0.757 1.00 93.19 258 GLY A N 1
ATOM 1972 C CA . GLY A 1 258 ? 8.069 -7.299 1.473 1.00 93.19 258 GLY A CA 1
ATOM 1973 C C . GLY A 1 258 ? 7.429 -6.171 2.281 1.00 93.19 258 GLY A C 1
ATOM 1974 O O . GLY A 1 258 ? 6.418 -6.419 2.923 1.00 93.19 258 GLY A O 1
ATOM 1975 N N . GLU A 1 259 ? 7.937 -4.940 2.212 1.00 94.56 259 GLU A N 1
ATOM 1976 C CA . GLU A 1 259 ? 7.337 -3.775 2.872 1.00 94.56 259 GLU A CA 1
ATOM 1977 C C . GLU A 1 259 ? 7.033 -2.665 1.866 1.00 94.56 259 GLU A C 1
ATOM 1979 O O . GLU A 1 259 ? 7.798 -2.415 0.934 1.00 94.56 259 GLU A O 1
ATOM 1984 N N . ILE A 1 260 ? 5.930 -1.945 2.058 1.00 96.44 260 ILE A N 1
ATOM 1985 C CA . ILE A 1 260 ? 5.673 -0.712 1.313 1.00 96.44 260 ILE A CA 1
ATOM 1986 C C . ILE A 1 260 ? 6.661 0.341 1.815 1.00 96.44 260 ILE A C 1
ATOM 1988 O O . ILE A 1 260 ? 6.724 0.628 3.007 1.00 96.44 260 ILE A O 1
ATOM 1992 N N . ARG A 1 261 ? 7.421 0.939 0.898 1.00 95.06 261 ARG A N 1
ATOM 1993 C CA . ARG A 1 261 ? 8.423 1.972 1.204 1.00 95.06 261 ARG A CA 1
ATOM 1994 C C . ARG A 1 261 ? 8.042 3.357 0.692 1.00 95.06 261 ARG A C 1
ATOM 1996 O O . ARG A 1 261 ? 8.502 4.361 1.224 1.00 95.06 261 ARG A O 1
ATOM 2003 N N . ALA A 1 262 ? 7.188 3.425 -0.324 1.00 96.00 262 ALA A N 1
ATOM 2004 C CA . ALA A 1 262 ? 6.672 4.677 -0.865 1.00 96.00 262 ALA A CA 1
ATOM 2005 C C . ALA A 1 262 ? 5.290 4.454 -1.491 1.00 96.00 262 ALA A C 1
ATOM 2007 O O . ALA A 1 262 ? 4.996 3.358 -1.966 1.00 96.00 262 ALA A O 1
ATOM 2008 N N . ALA A 1 263 ? 4.437 5.478 -1.499 1.00 96.75 263 ALA A N 1
ATOM 2009 C CA . ALA A 1 263 ? 3.132 5.421 -2.149 1.00 96.75 263 ALA A CA 1
ATOM 2010 C C . ALA A 1 263 ? 2.640 6.812 -2.575 1.00 96.75 263 ALA A C 1
ATOM 2012 O O . ALA A 1 263 ? 2.761 7.785 -1.830 1.00 96.75 263 ALA A O 1
ATOM 2013 N N . VAL A 1 264 ? 2.014 6.891 -3.748 1.00 96.31 264 VAL A N 1
ATOM 2014 C CA . VAL A 1 264 ? 1.466 8.123 -4.338 1.00 96.31 264 VAL A CA 1
ATOM 2015 C C . VAL A 1 264 ? 0.018 7.918 -4.766 1.00 96.31 264 VAL A C 1
ATOM 2017 O O . VAL A 1 264 ? -0.390 6.811 -5.115 1.00 96.31 264 VAL A O 1
ATOM 2020 N N . ARG A 1 265 ? -0.784 8.985 -4.705 1.00 93.75 265 ARG A N 1
ATOM 2021 C CA . ARG A 1 265 ? -2.120 8.993 -5.316 1.00 93.75 265 ARG A CA 1
ATOM 2022 C C . ARG A 1 265 ? -1.967 9.396 -6.774 1.00 93.75 265 ARG A C 1
ATOM 2024 O O . ARG A 1 265 ? -1.190 10.297 -7.059 1.00 93.75 265 ARG A O 1
ATOM 2031 N N . LEU A 1 266 ? -2.709 8.728 -7.640 1.00 92.25 266 LEU A N 1
ATOM 2032 C CA . LEU A 1 266 ? -2.750 8.980 -9.072 1.00 92.25 266 LEU A CA 1
ATOM 2033 C C . LEU A 1 266 ? -3.979 9.839 -9.396 1.00 92.25 266 LEU A C 1
ATOM 2035 O O . LEU A 1 266 ? -5.029 9.694 -8.760 1.00 92.25 266 LEU A O 1
ATOM 2039 N N . ASP A 1 267 ? -3.832 10.732 -10.364 1.00 85.62 267 ASP A N 1
ATOM 2040 C CA . ASP A 1 267 ? -4.864 11.610 -10.905 1.00 85.62 267 ASP A CA 1
ATOM 2041 C C . ASP A 1 267 ? -4.749 11.700 -12.440 1.00 85.62 267 ASP A C 1
ATOM 2043 O O . ASP A 1 267 ? -4.227 12.653 -13.023 1.00 85.62 267 ASP A O 1
ATOM 2047 N N . GLY A 1 268 ? -5.247 10.660 -13.113 1.00 80.06 268 GLY A N 1
ATOM 2048 C CA . GLY A 1 268 ? -5.345 10.607 -14.573 1.00 80.06 268 GLY A CA 1
ATOM 2049 C C . GLY A 1 268 ? -4.117 10.054 -15.300 1.00 80.06 268 GLY A C 1
ATOM 2050 O O . GLY A 1 268 ? -4.125 10.012 -16.530 1.00 80.06 268 GLY A O 1
ATOM 2051 N N . GLU A 1 269 ? -3.080 9.602 -14.589 1.00 87.12 269 GLU A N 1
ATOM 2052 C CA . GLU A 1 269 ? -1.989 8.842 -15.200 1.00 87.12 269 GLU A CA 1
ATOM 2053 C C . GLU A 1 269 ? -2.500 7.546 -15.844 1.00 87.12 269 GLU A C 1
ATOM 2055 O O . GLU A 1 269 ? -3.553 7.012 -15.502 1.00 87.12 269 GLU A O 1
ATOM 2060 N N . SER A 1 270 ? -1.750 7.042 -16.819 1.00 85.81 270 SER A N 1
ATOM 2061 C CA . SER A 1 270 ? -2.154 5.890 -17.632 1.00 85.81 270 SER A CA 1
ATOM 2062 C C . SER A 1 270 ? -1.041 4.874 -17.858 1.00 85.81 270 SER A C 1
ATOM 2064 O O . SER A 1 270 ? -1.328 3.730 -18.202 1.00 85.81 270 SER A O 1
ATOM 2066 N N . SER A 1 271 ? 0.217 5.255 -17.637 1.00 90.00 271 SER A N 1
ATOM 2067 C CA . SER A 1 271 ? 1.370 4.394 -17.878 1.00 90.00 271 SER A CA 1
ATOM 2068 C C . SER A 1 271 ? 2.430 4.552 -16.800 1.00 90.00 271 SER A C 1
ATOM 2070 O O . SER A 1 271 ? 2.457 5.540 -16.065 1.00 90.00 271 SER A O 1
ATOM 2072 N N . VAL A 1 272 ? 3.304 3.552 -16.723 1.00 93.00 272 VAL A N 1
ATOM 2073 C CA . VAL A 1 272 ? 4.414 3.496 -15.775 1.00 93.00 272 VAL A CA 1
ATOM 2074 C C . VAL A 1 272 ? 5.709 3.321 -16.541 1.00 93.00 272 VAL A C 1
ATOM 2076 O O . VAL A 1 272 ? 5.865 2.377 -17.328 1.00 93.00 272 VAL A O 1
ATOM 2079 N N . SER A 1 273 ? 6.644 4.212 -16.262 1.00 91.62 273 SER A N 1
ATOM 2080 C CA . SER A 1 273 ? 7.965 4.244 -16.866 1.00 91.62 273 SER A CA 1
ATOM 2081 C C . SER A 1 273 ? 9.026 4.234 -15.769 1.00 91.62 273 SER A C 1
ATOM 2083 O O . SER A 1 273 ? 8.770 4.658 -14.644 1.00 91.62 273 SER A O 1
ATOM 2085 N N . LEU A 1 274 ? 10.220 3.744 -16.081 1.00 90.88 274 LEU A N 1
ATOM 2086 C CA . LEU A 1 274 ? 11.384 3.829 -15.214 1.00 90.88 274 LEU A CA 1
ATOM 2087 C C . LEU A 1 274 ? 12.422 4.748 -15.841 1.00 90.88 274 LEU A C 1
ATOM 2089 O O . LEU A 1 274 ? 12.858 4.534 -16.968 1.00 90.88 274 LEU A O 1
ATOM 2093 N N . GLU A 1 275 ? 12.839 5.742 -15.078 1.00 87.12 275 GLU A N 1
ATOM 2094 C CA . GLU A 1 275 ? 13.902 6.676 -15.417 1.00 87.12 275 GLU A CA 1
ATOM 2095 C C . GLU A 1 275 ? 15.071 6.446 -14.455 1.00 87.12 275 GLU A C 1
ATOM 2097 O O . GLU A 1 275 ? 14.870 6.256 -13.252 1.00 87.12 275 GLU A O 1
ATOM 2102 N N . VAL A 1 276 ? 16.295 6.460 -14.980 1.00 82.19 276 VAL A N 1
ATOM 2103 C CA . VAL A 1 276 ? 17.515 6.445 -14.166 1.00 82.19 276 VAL A CA 1
ATOM 2104 C C . VAL A 1 276 ? 18.241 7.759 -14.392 1.00 82.19 276 VAL A C 1
ATOM 2106 O O . VAL A 1 276 ? 18.671 8.045 -15.507 1.00 82.19 276 VAL A O 1
ATOM 2109 N N . ARG A 1 277 ? 18.354 8.579 -13.343 1.00 74.31 277 ARG A N 1
ATOM 2110 C CA . ARG A 1 277 ? 18.959 9.923 -13.460 1.00 74.31 277 ARG A CA 1
ATOM 2111 C C . ARG A 1 277 ? 20.461 9.937 -13.250 1.00 74.31 277 ARG A C 1
ATOM 2113 O O . ARG A 1 277 ? 21.139 10.842 -13.718 1.00 74.31 277 ARG A O 1
ATOM 2120 N N . ASN A 1 278 ? 20.972 8.979 -12.493 1.00 72.19 278 ASN A N 1
ATOM 2121 C CA . ASN A 1 278 ? 22.388 8.831 -12.210 1.00 72.19 278 ASN A CA 1
ATOM 2122 C C . ASN A 1 278 ? 22.659 7.372 -11.835 1.00 72.19 278 ASN A C 1
ATOM 2124 O O . ASN A 1 278 ? 21.759 6.682 -11.348 1.00 72.19 278 ASN A O 1
ATOM 2128 N N . GLY A 1 279 ? 23.893 6.925 -12.048 1.00 75.12 279 GLY A N 1
ATOM 2129 C CA . GLY A 1 279 ? 24.325 5.571 -11.747 1.00 75.12 279 GLY A CA 1
ATOM 2130 C C . GLY A 1 279 ? 23.966 4.535 -12.813 1.00 75.12 279 GLY A C 1
ATOM 2131 O O . GLY A 1 279 ? 23.464 4.848 -13.890 1.00 75.12 279 GLY A O 1
ATOM 2132 N N . GLY A 1 280 ? 24.272 3.278 -12.499 1.00 80.25 280 GLY A N 1
ATOM 2133 C CA . GLY A 1 280 ? 23.949 2.114 -13.318 1.00 80.25 280 GLY A CA 1
ATOM 2134 C C . GLY A 1 280 ? 23.074 1.151 -12.529 1.00 80.25 280 GLY A C 1
ATOM 2135 O O . GLY A 1 280 ? 23.231 1.008 -11.316 1.00 80.25 280 GLY A O 1
ATOM 2136 N N . VAL A 1 281 ? 22.165 0.467 -13.217 1.00 87.44 281 VAL A N 1
ATOM 2137 C CA . VAL A 1 281 ? 21.209 -0.456 -12.600 1.00 87.44 281 VAL A CA 1
ATOM 2138 C C . VAL A 1 281 ? 21.039 -1.705 -13.450 1.00 87.44 281 VAL A C 1
ATOM 2140 O O . VAL A 1 281 ? 21.056 -1.658 -14.682 1.00 87.44 281 VAL A O 1
ATOM 2143 N N . VAL A 1 282 ? 20.848 -2.837 -12.782 1.00 91.00 282 VAL A N 1
ATOM 2144 C CA . VAL A 1 282 ? 20.406 -4.084 -13.402 1.00 91.00 282 VAL A CA 1
ATOM 2145 C C . VAL A 1 282 ? 19.044 -4.459 -12.836 1.00 91.00 282 VAL A C 1
ATOM 2147 O O . VAL A 1 282 ? 18.884 -4.578 -11.625 1.00 91.00 282 VAL A O 1
ATOM 2150 N N . LEU A 1 283 ? 18.078 -4.664 -13.724 1.00 93.06 283 LEU A N 1
ATOM 2151 C CA . LEU A 1 283 ? 16.776 -5.250 -13.441 1.00 93.06 283 LEU A CA 1
ATOM 2152 C C . LEU A 1 283 ? 16.755 -6.687 -13.950 1.00 93.06 283 LEU A C 1
ATOM 2154 O O . LEU A 1 283 ? 17.131 -6.961 -15.094 1.00 93.06 283 LEU A O 1
ATOM 2158 N N . SER A 1 284 ? 16.272 -7.597 -13.117 1.00 95.19 284 SER A N 1
ATOM 2159 C CA . SER A 1 284 ? 16.163 -9.020 -13.433 1.00 95.19 284 SER A CA 1
ATOM 2160 C C . SER A 1 284 ? 14.844 -9.597 -12.930 1.00 95.19 284 SER A C 1
ATOM 2162 O O . SER A 1 284 ? 14.201 -9.010 -12.061 1.00 95.19 284 SER A O 1
ATOM 2164 N N . ASP A 1 285 ? 14.431 -10.726 -13.513 1.00 95.31 285 ASP A N 1
ATOM 2165 C CA . ASP A 1 285 ? 13.154 -11.394 -13.223 1.00 95.31 285 ASP A CA 1
ATOM 2166 C C . ASP A 1 285 ? 11.955 -10.425 -13.283 1.00 95.31 285 ASP A C 1
ATOM 2168 O O . ASP A 1 285 ? 11.060 -10.456 -12.436 1.00 95.31 285 ASP A O 1
ATOM 2172 N N . LEU A 1 286 ? 11.968 -9.534 -14.285 1.00 96.06 286 LEU A N 1
ATOM 2173 C CA . LEU A 1 286 ? 10.895 -8.578 -14.530 1.00 96.06 286 LEU A CA 1
ATO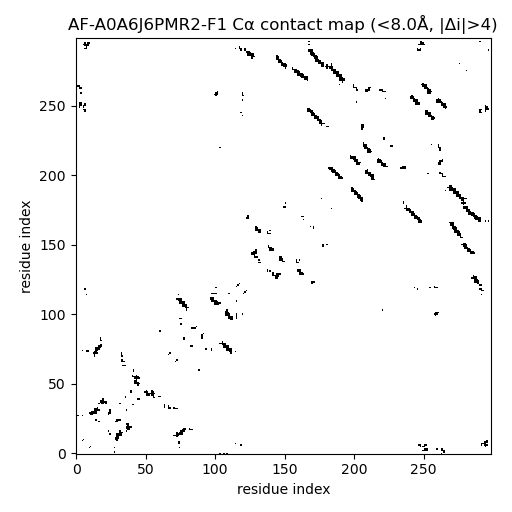M 2174 C C . LEU A 1 286 ? 9.630 -9.308 -14.961 1.00 96.06 286 LEU A C 1
ATOM 2176 O O . LEU A 1 286 ? 9.605 -9.993 -15.988 1.00 96.06 286 LEU A O 1
ATOM 2180 N N . ARG A 1 287 ? 8.557 -9.102 -14.208 1.00 95.62 287 ARG A N 1
ATOM 2181 C CA . ARG A 1 287 ? 7.249 -9.710 -14.440 1.00 95.62 287 ARG A CA 1
ATOM 2182 C C . ARG A 1 287 ? 6.138 -8.690 -14.306 1.00 95.62 287 ARG A C 1
ATOM 2184 O O . ARG A 1 287 ? 6.264 -7.733 -13.538 1.00 95.62 287 ARG A O 1
ATOM 2191 N N . ILE A 1 288 ? 5.066 -8.927 -15.049 1.00 94.88 288 ILE A N 1
ATOM 2192 C CA . ILE A 1 288 ? 3.858 -8.113 -15.022 1.00 94.88 288 ILE A CA 1
ATOM 2193 C C . ILE A 1 288 ? 2.676 -9.017 -14.693 1.00 94.88 288 ILE A C 1
ATOM 2195 O O . ILE A 1 288 ? 2.420 -9.998 -15.391 1.00 94.88 288 ILE A O 1
ATOM 2199 N N . GLY A 1 289 ? 1.959 -8.662 -13.634 1.00 93.75 289 GLY A N 1
ATOM 2200 C CA . GLY A 1 289 ? 0.793 -9.378 -13.141 1.00 93.75 289 GLY A CA 1
ATOM 2201 C C . GLY A 1 289 ? -0.385 -8.451 -12.847 1.00 93.75 289 GLY A C 1
ATOM 2202 O O . GLY A 1 289 ? -0.286 -7.229 -13.014 1.00 93.75 289 GLY A O 1
ATOM 2203 N N . PRO A 1 290 ? -1.516 -9.022 -12.409 1.00 94.12 290 PRO A N 1
ATOM 2204 C CA . PRO A 1 290 ? -2.679 -8.243 -12.019 1.00 94.12 290 PRO A CA 1
ATOM 2205 C C . PRO A 1 290 ? -2.408 -7.434 -10.737 1.00 94.12 290 PRO A C 1
ATOM 2207 O O . PRO A 1 290 ? -1.561 -7.805 -9.918 1.00 94.12 290 PRO A O 1
ATOM 2210 N N . PRO A 1 291 ? -3.139 -6.330 -10.521 1.00 93.06 291 PRO A N 1
ATOM 2211 C CA . PRO A 1 291 ? -3.085 -5.596 -9.269 1.00 93.06 291 PRO A CA 1
ATOM 2212 C C . PRO 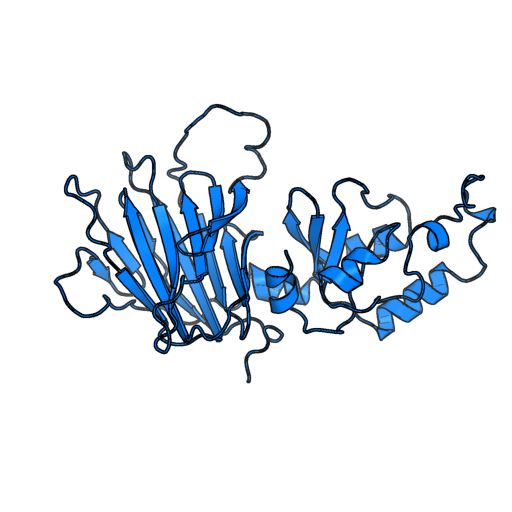A 1 291 ? -3.873 -6.348 -8.175 1.00 93.06 291 PRO A C 1
ATOM 2214 O O . PRO A 1 291 ? -4.622 -7.285 -8.469 1.00 93.06 291 PRO A O 1
ATOM 2217 N N . PRO A 1 292 ? -3.762 -5.937 -6.899 1.00 90.31 292 PRO A N 1
ATOM 2218 C CA . PRO A 1 292 ? -4.567 -6.496 -5.818 1.00 90.31 292 PRO A CA 1
ATOM 2219 C C . PRO A 1 292 ? -6.076 -6.353 -6.101 1.00 90.31 292 PRO A C 1
ATOM 2221 O O . PRO A 1 292 ? -6.488 -5.310 -6.621 1.00 90.31 292 PRO A O 1
ATOM 2224 N N . PRO A 1 293 ? -6.927 -7.320 -5.705 1.00 87.69 293 PRO A N 1
ATOM 2225 C CA . PRO A 1 293 ? -8.357 -7.318 -6.042 1.00 87.69 293 PRO A CA 1
ATOM 2226 C C . PRO A 1 293 ? -9.134 -6.058 -5.625 1.00 87.69 293 PRO A C 1
ATOM 2228 O O . PRO A 1 293 ? -10.069 -5.654 -6.306 1.00 87.69 293 PRO A O 1
ATOM 2231 N N . ASN A 1 294 ? -8.741 -5.413 -4.523 1.00 85.62 294 ASN A N 1
ATOM 2232 C CA . ASN A 1 294 ? -9.436 -4.247 -3.964 1.00 85.62 294 ASN A CA 1
ATOM 2233 C C . ASN A 1 294 ? -8.793 -2.903 -4.341 1.00 85.62 294 ASN A C 1
ATOM 2235 O O . ASN A 1 294 ? -9.141 -1.870 -3.775 1.00 85.62 294 ASN A O 1
ATOM 2239 N N . SER A 1 295 ? -7.885 -2.895 -5.316 1.00 88.31 295 SER A N 1
ATOM 2240 C CA . SER A 1 295 ? -7.133 -1.704 -5.742 1.00 88.31 295 SER A CA 1
ATOM 2241 C C . SER A 1 295 ? -7.934 -0.714 -6.604 1.00 88.31 295 SER A C 1
ATOM 2243 O O . SER A 1 295 ? -7.366 0.203 -7.200 1.00 88.31 295 SER A O 1
ATOM 2245 N N . GLY A 1 296 ? -9.253 -0.910 -6.708 1.00 87.31 296 GLY A N 1
ATOM 2246 C CA . GLY A 1 296 ? -10.157 -0.102 -7.533 1.00 87.31 296 GLY A CA 1
ATOM 2247 C C . GLY A 1 296 ? -10.084 -0.401 -9.034 1.00 87.31 296 GLY A C 1
ATOM 2248 O O . GLY A 1 296 ? -10.779 0.234 -9.827 1.00 87.31 296 GLY A O 1
ATOM 2249 N N . CYS A 1 297 ? -9.274 -1.379 -9.428 1.00 87.88 297 CYS A N 1
ATOM 2250 C CA . CYS A 1 297 ? -9.178 -1.867 -10.794 1.00 87.88 297 CYS A CA 1
ATOM 2251 C C . CYS A 1 297 ? -10.356 -2.784 -11.126 1.00 87.88 297 CYS A C 1
ATOM 2253 O O . CYS A 1 297 ? -10.656 -3.709 -10.374 1.00 87.88 297 CYS A O 1
ATOM 2255 N N . GLY A 1 298 ? -11.050 -2.503 -12.233 1.00 75.75 298 GLY A N 1
ATOM 2256 C CA . GLY A 1 298 ? -12.128 -3.364 -12.722 1.00 75.75 298 GLY A CA 1
ATOM 2257 C C . GLY A 1 298 ? -11.599 -4.757 -13.070 1.00 75.75 298 GLY A C 1
ATOM 2258 O O . GLY A 1 298 ? -10.512 -4.867 -13.638 1.00 75.75 298 GLY A O 1
ATOM 2259 N N . GLY A 1 299 ? -12.356 -5.791 -12.696 1.00 51.28 299 GLY A N 1
ATOM 2260 C CA . GLY A 1 299 ? -12.150 -7.166 -13.162 1.00 51.28 299 GLY A CA 1
ATOM 2261 C C . GLY A 1 299 ? -12.759 -7.415 -14.533 1.00 51.28 299 GLY A C 1
ATOM 2262 O O . GLY A 1 299 ? -13.674 -6.650 -14.920 1.00 51.28 299 GLY A O 1
#

Organism: NCBI:txid449393

Foldseek 3Di:
DLLVLLQQADAQAAEAEAAQDQVVCVVNRYDHLAPCSYCCLQQLDDDVDDTHPVNRDPCPLVRVVVSCVVRVGQKYKYFPVHGDDPPGSVNVVCVVFWDFFADDPGITMTGGPLSLCQALVNDLADFDWWAWDDDDDAQWDIDTQKIKHAADPDADPFRKIFQWQFFQKKKKFKKFFDPPFQQWKKWWWFDAPVDPPWTWIWIDTQQWIFGGTPVDTPDIDGNDPVCPPDPPDSPRPRDIWIWMWAGFPFKIFIHINSHTRYMDTDDRGTGIMITIRGGMMMTGNIGMDGHRPSSNDDD